Protein AF-A0A2S7Q1L5-F1 (afdb_monomer)

Solvent-accessible surface area (backbone atoms only — not comparable to full-atom values): 18288 Å² total; per-residue (Å²): 56,53,36,63,40,70,67,33,46,44,31,41,50,22,42,52,47,44,40,52,76,52,68,38,53,71,72,42,54,39,26,28,48,81,87,51,60,52,79,68,44,55,51,53,52,48,52,49,37,52,67,21,62,66,91,74,74,93,91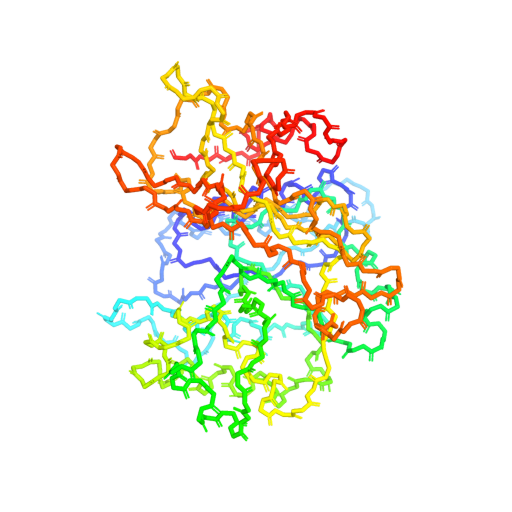,71,60,32,46,39,45,78,43,69,53,77,99,60,75,87,65,98,63,93,72,72,66,52,50,57,48,48,42,66,69,69,44,94,59,54,66,38,75,46,33,35,36,54,40,33,61,55,60,59,64,71,61,59,78,69,32,69,55,30,72,74,46,38,23,35,46,35,65,41,96,50,60,68,58,76,81,43,63,60,33,65,76,55,74,45,78,70,61,88,44,60,34,28,31,57,51,39,37,36,38,25,45,86,83,38,50,71,40,52,51,44,34,39,48,42,45,78,42,32,90,78,44,21,82,72,37,72,42,73,29,21,35,62,48,52,29,27,59,65,69,71,50,71,46,25,24,20,11,24,60,65,26,31,25,10,27,57,40,97,93,38,73,75,35,36,10,26,23,43,35,35,32,34,57,87,42,47,72,34,33,48,31,41,77,34,35,78,75,46,84,76,66,82,61,60,68,40,22,32,32,30,46,58,54,33,66,43,55,90,98,43,23,42,79,56,52,55,87,90,35,54,63,62,44,64,55,53,41,81,46,75,42,70,75,98,45,56,27,31,37,68,43,58,42,90,94,47,64,71,76,43,47,39,78,44,56,39,71,78,39,78,64,49,51,64,45,70,61,50,39,50,75,44,58,52,83,97

Structure (mmCIF, N/CA/C/O backbone):
data_AF-A0A2S7Q1L5-F1
#
_entry.id   AF-A0A2S7Q1L5-F1
#
loop_
_atom_site.group_PDB
_atom_site.id
_atom_site.type_symbol
_atom_site.label_atom_id
_atom_site.label_alt_id
_atom_site.label_comp_id
_atom_site.label_asym_id
_atom_site.label_entity_id
_atom_site.label_seq_id
_atom_site.pdbx_PDB_ins_code
_atom_site.Cartn_x
_atom_site.Cartn_y
_atom_site.Cartn_z
_atom_site.occupancy
_atom_site.B_iso_or_equiv
_atom_site.auth_seq_id
_atom_site.auth_comp_id
_atom_site.auth_asym_id
_atom_site.auth_atom_id
_atom_site.pdbx_PDB_model_num
ATOM 1 N N . MET A 1 1 ? -6.740 -0.254 11.175 1.00 90.31 1 MET A N 1
ATOM 2 C CA . MET A 1 1 ? -5.339 0.219 11.296 1.00 90.31 1 MET A CA 1
ATOM 3 C C . MET A 1 1 ? -4.760 -0.285 12.608 1.00 90.31 1 MET A C 1
ATOM 5 O O . MET A 1 1 ? -5.520 -0.415 13.564 1.00 90.31 1 MET A O 1
ATOM 9 N N . ALA A 1 2 ? -3.453 -0.535 12.678 1.00 84.50 2 ALA A N 1
ATOM 10 C CA . ALA A 1 2 ? -2.749 -0.804 13.933 1.00 84.50 2 ALA A CA 1
ATOM 11 C C . ALA A 1 2 ? -1.822 0.379 14.269 1.00 84.50 2 ALA A C 1
ATOM 13 O O . ALA A 1 2 ? -0.990 0.762 13.450 1.00 84.50 2 ALA A O 1
ATOM 14 N N . ALA A 1 3 ? -1.995 0.992 15.440 1.00 77.69 3 ALA A N 1
ATOM 15 C CA . ALA A 1 3 ? -1.267 2.180 15.876 1.00 77.69 3 ALA A CA 1
ATOM 16 C C . ALA A 1 3 ? -0.656 1.941 17.262 1.00 77.69 3 ALA A C 1
ATOM 18 O O . ALA A 1 3 ? -1.346 2.066 18.271 1.00 77.69 3 ALA A O 1
ATOM 19 N N . GLY A 1 4 ? 0.633 1.589 17.295 1.00 69.19 4 GLY A N 1
ATOM 20 C CA . GLY A 1 4 ? 1.319 1.185 18.528 1.00 69.19 4 GLY A CA 1
ATOM 21 C C . GLY A 1 4 ? 2.175 2.254 19.216 1.00 69.19 4 GLY A C 1
ATOM 22 O O . GLY A 1 4 ? 2.858 1.986 20.199 1.00 69.19 4 GLY A O 1
ATOM 23 N N . ASP A 1 5 ? 2.180 3.484 18.707 1.00 75.31 5 ASP A N 1
ATOM 24 C CA . ASP A 1 5 ? 2.903 4.594 19.326 1.00 75.31 5 ASP A CA 1
ATOM 25 C C . ASP A 1 5 ? 2.234 5.944 19.030 1.00 75.31 5 ASP A C 1
ATOM 27 O O . ASP A 1 5 ? 1.325 6.050 18.200 1.00 75.31 5 ASP A O 1
ATOM 31 N N . HIS A 1 6 ? 2.704 6.994 19.708 1.00 79.25 6 HIS A N 1
ATOM 32 C CA . HIS A 1 6 ? 2.203 8.360 19.551 1.00 79.25 6 HIS A CA 1
ATOM 33 C C . HIS A 1 6 ? 2.215 8.849 18.091 1.00 79.25 6 HIS A C 1
ATOM 35 O O . HIS A 1 6 ? 1.246 9.441 17.612 1.00 79.25 6 HIS A O 1
ATOM 41 N N . ASN A 1 7 ? 3.289 8.567 17.351 1.00 83.31 7 ASN A N 1
ATOM 42 C CA . ASN A 1 7 ? 3.418 8.997 15.962 1.00 83.31 7 ASN A CA 1
ATOM 43 C C . ASN A 1 7 ? 2.438 8.234 15.059 1.00 83.31 7 ASN A C 1
ATOM 45 O O . ASN A 1 7 ? 1.841 8.820 14.158 1.00 83.31 7 ASN A O 1
ATOM 49 N N . ALA A 1 8 ? 2.222 6.943 15.311 1.00 83.69 8 ALA A N 1
ATOM 50 C CA . ALA A 1 8 ? 1.233 6.131 14.612 1.00 83.69 8 ALA A CA 1
ATOM 51 C C . ALA A 1 8 ? -0.191 6.647 14.854 1.00 83.69 8 ALA A C 1
ATOM 53 O O . ALA A 1 8 ? -0.989 6.692 13.920 1.00 83.69 8 ALA A O 1
ATOM 54 N N . VAL A 1 9 ? -0.493 7.116 16.068 1.00 83.56 9 VAL A N 1
ATOM 55 C CA . VAL A 1 9 ? -1.778 7.752 16.400 1.00 83.56 9 VAL A CA 1
ATOM 56 C C . VAL A 1 9 ? -1.971 9.066 15.626 1.00 83.56 9 VAL A C 1
ATOM 58 O O . VAL A 1 9 ? -3.046 9.283 15.060 1.00 83.56 9 VAL A O 1
ATOM 61 N N . ILE A 1 10 ? -0.940 9.917 15.522 1.00 86.81 10 ILE A N 1
ATOM 62 C CA . ILE A 1 10 ? -0.982 11.144 14.697 1.00 86.81 10 ILE A CA 1
ATOM 63 C C . ILE A 1 10 ? -1.259 10.804 13.228 1.00 86.81 10 ILE A C 1
ATOM 65 O O . ILE A 1 10 ? -2.120 11.414 12.583 1.00 86.81 10 ILE A O 1
ATOM 69 N N . ARG A 1 11 ? -0.562 9.801 12.690 1.00 91.12 11 ARG A N 1
ATOM 70 C CA . ARG A 1 11 ? -0.756 9.383 11.303 1.00 91.12 11 ARG A CA 1
ATOM 71 C C . ARG A 1 11 ? -2.154 8.796 11.073 1.00 91.12 11 ARG A C 1
ATOM 73 O O . ARG A 1 11 ? -2.823 9.208 10.131 1.00 91.12 11 ARG A O 1
ATOM 80 N N . ALA A 1 12 ? -2.659 7.963 11.987 1.00 90.56 12 ALA A N 1
ATOM 81 C CA . ALA A 1 12 ? -4.025 7.434 11.930 1.00 90.56 12 ALA A CA 1
ATOM 82 C C . ALA A 1 12 ? -5.090 8.548 11.949 1.00 90.56 12 ALA A C 1
ATOM 84 O O . ALA A 1 12 ? -6.055 8.496 11.184 1.00 90.56 12 ALA A O 1
ATOM 85 N N . LYS A 1 13 ? -4.897 9.594 12.768 1.00 89.31 13 LYS A N 1
ATOM 86 C CA . LYS A 1 13 ? -5.751 10.797 12.768 1.00 89.31 13 LYS A CA 1
ATOM 87 C C . LYS A 1 13 ? -5.743 11.500 11.413 1.00 89.31 13 LYS A C 1
ATOM 89 O O . LYS A 1 13 ? -6.801 11.881 10.912 1.00 89.31 13 LYS A O 1
ATOM 94 N N . THR A 1 14 ? -4.562 11.647 10.820 1.00 93.00 14 THR A N 1
ATOM 95 C CA . THR A 1 14 ? -4.392 12.248 9.492 1.00 93.00 14 THR A CA 1
ATOM 96 C C . THR A 1 14 ? -5.177 11.448 8.443 1.00 93.00 14 THR A C 1
ATOM 98 O O . THR A 1 14 ? -5.976 12.029 7.709 1.00 93.00 14 THR A O 1
ATOM 101 N N . SER A 1 15 ? -5.060 10.114 8.439 1.00 94.00 15 SER A N 1
ATOM 102 C CA . SER A 1 15 ? -5.817 9.223 7.542 1.00 94.00 15 SER A CA 1
ATOM 103 C C . SER A 1 15 ? -7.336 9.321 7.736 1.00 94.00 15 SER A C 1
ATOM 105 O O . SER A 1 15 ? -8.086 9.383 6.762 1.00 94.00 15 SER A O 1
ATOM 107 N N . ILE A 1 16 ? -7.810 9.409 8.983 1.00 92.50 16 ILE A N 1
ATOM 108 C CA . ILE A 1 16 ? -9.232 9.620 9.305 1.00 92.50 16 ILE A CA 1
ATOM 109 C C . ILE A 1 16 ? -9.749 10.950 8.745 1.00 92.50 16 ILE A C 1
ATOM 111 O O . ILE A 1 16 ? -10.850 11.008 8.199 1.00 92.50 16 ILE A O 1
ATOM 115 N N . ASN A 1 17 ? -8.969 12.025 8.852 1.00 92.75 17 ASN A N 1
ATOM 116 C CA . ASN A 1 17 ? -9.358 13.324 8.305 1.00 92.75 17 ASN A CA 1
ATOM 117 C C . ASN A 1 17 ? -9.387 13.322 6.770 1.00 92.75 17 ASN A C 1
ATOM 119 O O . ASN A 1 17 ? -10.288 13.929 6.188 1.00 92.75 17 ASN A O 1
ATOM 123 N N . PHE A 1 18 ? -8.483 12.583 6.116 1.00 95.25 18 PHE A N 1
ATOM 124 C CA . PHE A 1 18 ? -8.576 12.330 4.677 1.00 95.25 18 PHE A CA 1
ATOM 125 C C . PHE A 1 18 ? -9.899 11.656 4.313 1.00 95.25 18 PHE A C 1
ATOM 127 O O . PHE A 1 18 ? -10.651 12.218 3.518 1.00 95.25 18 PHE A O 1
ATOM 134 N N . LEU A 1 19 ? -10.233 10.527 4.949 1.00 94.12 19 LEU A N 1
ATOM 135 C CA . LEU A 1 19 ? -11.494 9.805 4.726 1.00 94.12 19 LEU A CA 1
ATOM 136 C C . LEU A 1 19 ? -12.724 10.711 4.874 1.00 94.12 19 LEU A C 1
ATOM 138 O O . LEU A 1 19 ? -13.588 10.735 3.996 1.00 94.12 19 LEU A O 1
ATOM 142 N N . LYS A 1 20 ? -12.767 11.526 5.933 1.00 91.38 20 LYS A N 1
ATOM 143 C CA . LYS A 1 20 ? -13.832 12.518 6.135 1.00 91.38 20 LYS A CA 1
ATOM 144 C C . LYS A 1 20 ? -13.893 13.556 5.023 1.00 91.38 20 LYS A C 1
ATOM 146 O O . LYS A 1 20 ? -14.982 13.910 4.588 1.00 91.38 20 LYS A O 1
ATOM 151 N N . SER A 1 21 ? -12.744 14.034 4.543 1.00 93.44 21 SER A N 1
ATOM 152 C CA . SER A 1 21 ? -12.685 15.003 3.439 1.00 93.44 21 SER A CA 1
ATOM 153 C C . SER A 1 21 ? -13.245 14.450 2.124 1.00 93.44 21 SER A C 1
ATOM 155 O O . SER A 1 21 ? -13.625 15.224 1.248 1.00 93.44 21 SER A O 1
ATOM 157 N N . TYR A 1 22 ? -13.319 13.121 2.002 1.00 94.25 22 TYR A N 1
ATOM 158 C CA . TYR A 1 22 ? -13.936 12.412 0.884 1.00 94.25 22 TYR A CA 1
ATOM 159 C C . TYR A 1 22 ? -15.389 11.998 1.154 1.00 94.25 22 TYR A C 1
ATOM 161 O O . TYR A 1 22 ? -15.985 11.334 0.315 1.00 94.25 22 TYR A O 1
ATOM 169 N N . ASN A 1 23 ? -15.971 12.398 2.292 1.00 92.38 23 ASN A N 1
ATOM 170 C CA . ASN A 1 23 ? -17.295 11.972 2.759 1.00 92.38 23 ASN A CA 1
ATOM 171 C C . ASN A 1 23 ? -17.442 10.445 2.901 1.00 92.38 23 ASN A C 1
ATOM 173 O O . ASN A 1 23 ? -18.549 9.919 2.788 1.00 92.38 23 ASN A O 1
ATOM 177 N N . CYS A 1 24 ? -16.338 9.735 3.161 1.00 93.38 24 CYS A N 1
ATOM 178 C CA . CYS A 1 24 ? -16.378 8.302 3.423 1.00 93.38 24 CYS A CA 1
ATOM 179 C C . CYS A 1 24 ? -17.173 8.026 4.708 1.00 93.38 24 CYS A C 1
ATOM 181 O O . CYS A 1 24 ? -17.012 8.718 5.717 1.00 93.38 24 CYS A O 1
ATOM 183 N N . THR A 1 25 ? -18.019 6.997 4.668 1.00 92.44 25 THR A N 1
ATOM 184 C CA . THR A 1 25 ? -18.864 6.579 5.801 1.00 92.44 25 THR A CA 1
ATOM 185 C C . THR A 1 25 ? -18.476 5.218 6.374 1.00 92.44 25 THR A C 1
ATOM 187 O O . THR A 1 25 ? -19.064 4.789 7.368 1.00 92.44 25 THR A O 1
ATOM 190 N N . LEU A 1 26 ? -17.477 4.544 5.789 1.00 94.31 26 LEU A N 1
ATOM 191 C CA . LEU A 1 26 ? -17.031 3.233 6.253 1.00 94.31 26 LEU A CA 1
ATOM 192 C C . LEU A 1 26 ? -16.531 3.303 7.701 1.00 94.31 26 LEU A C 1
ATOM 194 O O . LEU A 1 26 ? -15.751 4.196 8.032 1.00 94.31 26 LEU A O 1
ATOM 198 N N . PRO A 1 27 ? -16.930 2.365 8.573 1.00 94.81 27 PRO A N 1
ATOM 199 C CA . PRO A 1 27 ? -16.472 2.358 9.952 1.00 94.81 27 PRO A CA 1
ATOM 200 C C . PRO A 1 27 ? -14.970 2.046 10.030 1.00 94.81 27 PRO A C 1
ATOM 202 O O . PRO A 1 27 ? -14.438 1.239 9.271 1.00 94.81 27 PRO A O 1
ATOM 205 N N . VAL A 1 28 ? -14.284 2.667 10.988 1.00 94.25 28 VAL A N 1
ATOM 206 C CA . VAL A 1 28 ? -12.839 2.529 11.191 1.00 94.25 28 VAL A CA 1
ATOM 207 C C . VAL A 1 28 ? -12.566 1.935 12.565 1.00 94.25 28 VAL A C 1
ATOM 209 O O . VAL A 1 28 ? -13.054 2.437 13.577 1.00 94.25 28 VAL A O 1
ATOM 212 N N . GLU A 1 29 ? -11.727 0.901 12.608 1.00 94.00 29 GLU A N 1
ATOM 213 C CA . GLU A 1 29 ? -11.173 0.357 13.848 1.00 94.00 29 GLU A CA 1
ATOM 214 C C . GLU A 1 29 ? -9.659 0.601 13.930 1.00 94.00 29 GLU A C 1
ATOM 216 O O . GLU A 1 29 ? -8.907 0.334 12.981 1.00 94.00 29 GLU A O 1
ATOM 221 N N . ILE A 1 30 ? -9.217 1.130 15.074 1.00 91.12 30 ILE A N 1
ATOM 222 C CA . ILE A 1 30 ? -7.808 1.355 15.408 1.00 91.12 30 ILE A CA 1
ATOM 223 C C . ILE A 1 30 ? -7.428 0.416 16.546 1.00 91.12 30 ILE A C 1
ATOM 225 O O . ILE A 1 30 ? -8.018 0.483 17.621 1.00 91.12 30 ILE A O 1
ATOM 229 N N . PHE A 1 31 ? -6.430 -0.425 16.307 1.00 90.19 31 PHE A N 1
ATOM 230 C CA . PHE A 1 31 ? -5.901 -1.381 17.273 1.00 90.19 31 PHE A CA 1
ATOM 231 C C . PHE A 1 31 ? -4.583 -0.896 17.878 1.00 90.19 31 PHE A C 1
ATOM 233 O O . PHE A 1 31 ? -3.767 -0.317 17.164 1.00 90.19 31 PHE A O 1
ATOM 240 N N . HIS A 1 32 ? -4.364 -1.157 19.166 1.00 85.25 32 HIS A N 1
ATOM 241 C CA . HIS A 1 32 ? -3.117 -0.853 19.880 1.00 85.25 32 HIS A CA 1
ATOM 242 C C . HIS A 1 32 ? -2.836 -1.899 20.977 1.00 85.25 32 HIS A C 1
ATOM 244 O O . HIS A 1 32 ? -3.764 -2.595 21.406 1.00 85.25 32 HIS A O 1
ATOM 250 N N . PHE A 1 33 ? -1.598 -2.005 21.477 1.00 80.50 33 PHE A N 1
ATOM 251 C CA . PHE A 1 33 ? -1.325 -2.832 22.661 1.00 80.50 33 PHE A CA 1
ATOM 252 C C . PHE A 1 33 ? -1.721 -2.118 23.961 1.00 80.50 33 PHE A C 1
ATOM 254 O O . PHE A 1 33 ? -1.739 -0.887 24.060 1.00 80.50 33 PHE A O 1
ATOM 261 N N . SER A 1 34 ? -2.013 -2.898 25.002 1.00 74.31 34 SER A N 1
ATOM 262 C CA . SER A 1 34 ? -2.400 -2.391 26.326 1.00 74.31 34 SER A CA 1
ATOM 263 C C . SER A 1 34 ? -1.305 -1.552 27.004 1.00 74.31 34 SER A C 1
ATOM 265 O O . SER A 1 34 ? -1.614 -0.624 27.754 1.00 74.31 34 SER A O 1
ATOM 267 N N . SER A 1 35 ? -0.036 -1.858 26.721 1.00 68.31 35 SER A N 1
ATOM 268 C CA . SER A 1 35 ? 1.150 -1.253 27.337 1.00 68.31 35 SER A CA 1
ATOM 269 C C . SER A 1 35 ? 1.683 -0.011 26.616 1.00 68.31 35 SER A C 1
ATOM 271 O O . SER A 1 35 ? 2.541 0.681 27.159 1.00 68.31 35 SER A O 1
ATOM 273 N N . GLU A 1 36 ? 1.196 0.293 25.413 1.00 62.41 36 GLU A N 1
ATOM 274 C CA . GLU A 1 36 ? 1.854 1.246 24.507 1.00 62.41 36 GLU A CA 1
ATOM 275 C C . GLU A 1 36 ? 1.514 2.714 24.727 1.00 62.41 36 GLU A C 1
ATOM 277 O O . GLU A 1 36 ? 2.209 3.584 24.209 1.00 62.41 36 GLU A O 1
ATOM 282 N N . LEU A 1 37 ? 0.456 3.011 25.480 1.00 63.44 37 LEU A N 1
ATOM 283 C CA . LEU A 1 37 ? -0.129 4.345 25.464 1.00 63.44 37 LEU A CA 1
ATOM 284 C C . LEU A 1 37 ? 0.020 5.049 26.809 1.00 63.44 37 LEU A C 1
ATOM 286 O O . LEU A 1 37 ? -0.564 4.660 27.828 1.00 63.44 37 LEU A O 1
ATOM 290 N N . SER A 1 38 ? 0.794 6.133 26.776 1.00 62.50 38 SER A N 1
ATOM 291 C CA . SER A 1 38 ? 0.939 7.085 27.872 1.00 62.50 38 SER A CA 1
ATOM 292 C C . SER A 1 38 ? -0.393 7.790 28.181 1.00 62.50 38 SER A C 1
ATOM 294 O O . SER A 1 38 ? -1.381 7.681 27.449 1.00 62.50 38 SER A O 1
ATOM 296 N N . GLY A 1 39 ? -0.450 8.553 29.278 1.00 61.44 39 GLY A N 1
ATOM 297 C CA . GLY A 1 39 ? -1.651 9.324 29.632 1.00 61.44 39 GLY A CA 1
ATOM 298 C C . GLY A 1 39 ? -2.096 10.304 28.536 1.00 61.44 39 GLY A C 1
ATOM 299 O O . GLY A 1 39 ? -3.295 10.468 28.317 1.00 61.44 39 GLY A O 1
ATOM 300 N N . THR A 1 40 ? -1.147 10.901 27.807 1.00 61.97 40 THR A N 1
ATOM 301 C CA . THR A 1 40 ? -1.420 11.791 26.668 1.00 61.97 40 THR A CA 1
ATOM 302 C C . THR A 1 40 ? -1.999 11.035 25.479 1.00 61.97 40 THR A C 1
ATOM 304 O O . THR A 1 40 ? -2.942 11.514 24.856 1.00 61.97 40 THR A O 1
ATOM 307 N N . ASP A 1 41 ? -1.524 9.820 25.210 1.00 67.06 41 ASP A N 1
ATOM 308 C CA . ASP A 1 41 ? -2.020 9.018 24.089 1.00 67.06 41 ASP A CA 1
ATOM 309 C C . ASP A 1 41 ? -3.465 8.563 24.305 1.00 67.06 41 ASP A C 1
ATOM 311 O O . ASP A 1 41 ? -4.269 8.564 23.377 1.00 67.06 41 ASP A O 1
ATOM 315 N N . LYS A 1 42 ? -3.844 8.266 25.555 1.00 65.88 42 LYS A N 1
ATOM 316 C CA . LYS A 1 42 ? -5.236 7.951 25.914 1.00 65.88 42 LYS A CA 1
ATOM 317 C C . LYS A 1 42 ? -6.189 9.120 25.650 1.00 65.88 42 LYS A C 1
ATOM 319 O O . LYS A 1 42 ? -7.330 8.887 25.255 1.00 65.88 42 LYS A O 1
ATOM 324 N N . ALA A 1 43 ? -5.737 10.363 25.837 1.00 67.81 43 ALA A N 1
ATOM 325 C CA . ALA A 1 43 ? -6.517 11.546 25.472 1.00 67.81 43 ALA A CA 1
ATOM 326 C C . ALA A 1 43 ? -6.656 11.669 23.945 1.00 67.81 43 ALA A C 1
ATOM 328 O O . ALA A 1 43 ? -7.767 11.842 23.455 1.00 67.81 43 ALA A O 1
ATOM 329 N N . PHE A 1 44 ? -5.573 11.453 23.188 1.00 68.81 44 PHE A N 1
ATOM 330 C CA . PHE A 1 44 ? -5.621 11.436 21.720 1.00 68.81 44 PHE A CA 1
ATOM 331 C C . PHE A 1 44 ? -6.548 10.352 21.159 1.00 68.81 44 PHE A C 1
ATOM 333 O O . PHE A 1 44 ? -7.295 10.607 20.216 1.00 68.81 44 PHE A O 1
ATOM 340 N N . LEU A 1 45 ? -6.543 9.149 21.737 1.00 67.50 45 LEU A N 1
ATOM 341 C CA . LEU A 1 45 ? -7.474 8.087 21.353 1.00 67.50 45 LEU A CA 1
ATOM 342 C C . LEU A 1 45 ? -8.931 8.451 21.651 1.00 67.50 45 LEU A C 1
ATOM 344 O O . LEU A 1 45 ? -9.828 8.121 20.873 1.00 67.50 45 LEU A O 1
ATOM 348 N N . LYS A 1 46 ? -9.177 9.141 22.768 1.00 69.69 46 LYS A N 1
ATOM 349 C CA . LYS A 1 46 ? -10.507 9.650 23.095 1.00 69.69 46 LYS A CA 1
ATOM 350 C C . LYS A 1 46 ? -10.947 10.693 22.066 1.00 69.69 46 LYS A C 1
ATOM 352 O O . LYS A 1 46 ? -12.053 10.581 21.542 1.00 69.69 46 LYS A O 1
ATOM 357 N N . ASP A 1 47 ? -10.071 11.618 21.689 1.00 70.62 47 ASP A N 1
ATOM 358 C CA . ASP A 1 47 ? -10.339 12.594 20.626 1.00 70.62 47 ASP A CA 1
ATOM 359 C C . ASP A 1 47 ? -10.602 11.907 19.275 1.00 70.62 47 ASP A C 1
ATOM 361 O O . ASP A 1 47 ? -11.482 12.323 18.527 1.00 70.62 47 ASP A O 1
ATOM 365 N N . LEU A 1 48 ? -9.893 10.814 18.966 1.00 69.62 48 LEU A N 1
ATOM 366 C CA . LEU A 1 48 ? -10.139 9.986 17.778 1.00 69.62 48 LEU A CA 1
ATOM 367 C C . LEU A 1 48 ? -11.525 9.342 17.776 1.00 69.62 48 LEU A C 1
ATOM 369 O O . LEU A 1 48 ? -12.171 9.312 16.731 1.00 69.62 48 LEU A O 1
ATOM 373 N N . SER A 1 49 ? -12.001 8.860 18.924 1.00 64.56 49 SER A N 1
ATOM 374 C CA . SER A 1 49 ? -13.372 8.351 19.031 1.00 64.56 49 SER A CA 1
ATOM 375 C C . SER A 1 49 ? -14.409 9.468 18.852 1.00 64.56 49 SER A C 1
ATOM 377 O O . SER A 1 49 ? -15.373 9.296 18.113 1.00 64.56 49 SER A O 1
ATOM 379 N N . GLN A 1 50 ? -14.147 10.659 19.405 1.00 67.31 50 GLN A N 1
ATOM 380 C CA . GLN A 1 50 ? -15.026 11.831 19.285 1.00 67.31 50 GLN A CA 1
ATOM 381 C C . GLN A 1 50 ? -15.021 12.452 17.885 1.00 67.31 50 GLN A C 1
ATOM 383 O O . GLN A 1 50 ? -15.994 13.082 17.479 1.00 67.31 50 GLN A O 1
ATOM 388 N N . LEU A 1 51 ? -13.957 12.240 17.106 1.00 64.44 51 LEU A N 1
ATOM 389 C CA . LEU A 1 51 ? -13.922 12.604 15.695 1.00 64.44 51 LEU A CA 1
ATOM 390 C C . LEU A 1 51 ? -15.039 11.886 14.905 1.00 64.44 51 LEU A C 1
ATOM 392 O O . LEU A 1 51 ? -15.452 12.422 13.881 1.00 64.44 51 LEU A O 1
ATOM 396 N N . GLY A 1 52 ? -15.544 10.728 15.338 1.00 55.00 52 GLY A N 1
ATOM 397 C CA . GLY A 1 52 ? -16.667 10.053 14.674 1.00 55.00 52 GLY A CA 1
ATOM 398 C C . GLY A 1 52 ? -18.055 10.627 14.993 1.00 55.00 52 GLY A C 1
ATOM 399 O O . GLY A 1 52 ? -18.972 10.478 14.188 1.00 55.00 52 GLY A O 1
ATOM 400 N N . ASP A 1 53 ? -18.192 11.337 16.116 1.00 53.47 53 ASP A N 1
ATOM 401 C CA . ASP A 1 53 ? -19.477 11.724 16.718 1.00 53.47 53 ASP A CA 1
ATOM 402 C C . ASP A 1 53 ? -19.843 13.197 16.465 1.00 53.47 53 ASP A C 1
ATOM 404 O O . ASP A 1 53 ? -20.402 13.869 17.329 1.00 53.47 53 AS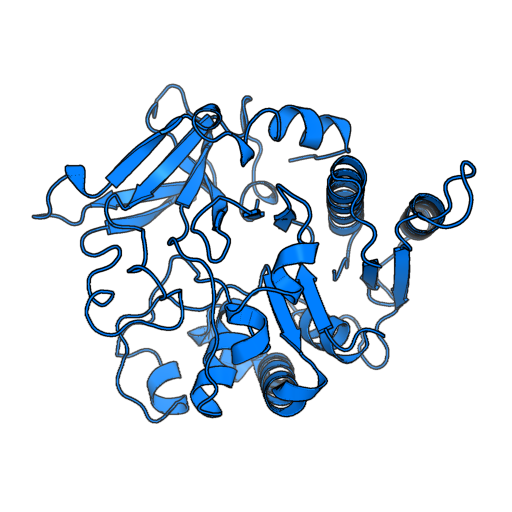P A O 1
ATOM 408 N N . GLY A 1 54 ? -19.504 13.737 15.289 1.00 49.06 54 GLY A N 1
ATOM 409 C CA . GLY A 1 54 ? -19.813 15.128 14.951 1.00 49.06 54 GLY A CA 1
ATOM 410 C C . GLY A 1 54 ? -21.302 15.453 15.134 1.00 49.06 54 GLY A C 1
ATOM 411 O O . GLY A 1 54 ? -22.143 14.962 14.382 1.00 49.06 54 GLY A O 1
ATOM 412 N N . GLU A 1 55 ? -21.615 16.301 16.119 1.00 42.22 55 GLU A N 1
ATOM 413 C CA . GLU A 1 55 ? -22.933 16.902 16.324 1.00 42.22 55 GLU A CA 1
ATOM 414 C C . GLU A 1 55 ? -23.301 17.758 15.103 1.00 42.22 55 GLU A C 1
ATOM 416 O O . GLU A 1 55 ? -22.844 18.890 14.945 1.00 42.22 55 GLU A O 1
ATOM 421 N N . GLY A 1 56 ? -24.118 17.207 14.207 1.00 39.53 56 GLY A N 1
ATOM 422 C CA . GLY A 1 56 ? -24.633 17.938 13.054 1.00 39.53 56 GLY A CA 1
ATOM 423 C C . GLY A 1 56 ? -25.096 17.019 11.932 1.00 39.53 56 GLY A C 1
ATOM 424 O O . GLY A 1 56 ? -24.294 16.603 11.107 1.00 39.53 56 GLY A O 1
ATOM 425 N N . ALA A 1 57 ? -26.411 16.805 11.876 1.00 36.12 57 ALA A N 1
ATOM 426 C CA . ALA A 1 57 ? -27.168 15.980 10.932 1.00 36.12 57 ALA A CA 1
ATOM 427 C C . ALA A 1 57 ? -27.226 14.475 11.259 1.00 36.12 57 ALA A C 1
ATOM 429 O O . ALA A 1 57 ? -26.251 13.733 11.218 1.00 36.12 57 ALA A O 1
ATOM 430 N N . GLU A 1 58 ? -28.447 14.047 11.562 1.00 41.53 58 GLU A N 1
ATOM 431 C CA . GLU A 1 58 ? -28.916 12.677 11.734 1.00 41.53 58 GLU A CA 1
ATOM 432 C C . GLU A 1 58 ? -28.193 11.657 10.819 1.00 41.53 58 GLU A C 1
ATOM 434 O O . GLU A 1 58 ? -28.391 11.617 9.605 1.00 41.53 58 GLU A O 1
ATOM 439 N N . GLY A 1 59 ? -27.371 10.789 11.421 1.00 46.12 59 GLY A N 1
ATOM 440 C CA . GLY A 1 59 ? -27.156 9.419 10.938 1.00 46.12 59 GLY A CA 1
ATOM 441 C C . GLY A 1 59 ? -26.162 9.153 9.797 1.00 46.12 59 GLY A C 1
ATOM 442 O O . GLY A 1 59 ? -26.274 8.092 9.187 1.00 46.12 59 GLY A O 1
ATOM 443 N N . LYS A 1 60 ? -25.191 10.028 9.490 1.00 55.47 60 LYS A N 1
ATOM 444 C CA . LYS A 1 60 ? -24.190 9.778 8.414 1.00 55.47 60 LYS A CA 1
ATOM 445 C C . LYS A 1 60 ? -22.723 10.050 8.795 1.00 55.47 60 LYS A C 1
ATOM 447 O O . LYS A 1 60 ? -21.921 10.424 7.945 1.00 55.47 60 LYS A O 1
ATOM 452 N N . GLY A 1 61 ? -22.363 9.890 10.067 1.00 67.75 61 GLY A N 1
ATOM 453 C CA . GLY A 1 61 ? -20.979 10.037 10.534 1.00 67.75 61 GLY A CA 1
ATOM 454 C C . GLY A 1 61 ? -20.155 8.754 10.375 1.00 67.75 61 GLY A C 1
ATOM 455 O O . GLY A 1 61 ? -20.658 7.654 10.598 1.00 67.75 61 GLY A O 1
ATOM 456 N N . MET A 1 62 ? -18.875 8.891 10.021 1.00 86.50 62 MET A N 1
ATOM 457 C CA . MET A 1 62 ? -17.911 7.787 10.049 1.00 86.50 62 MET A CA 1
ATOM 458 C C . MET A 1 62 ? -17.648 7.356 11.498 1.00 86.50 62 MET A C 1
ATOM 460 O O . MET A 1 62 ? -17.053 8.107 12.269 1.00 86.50 62 MET A O 1
ATOM 464 N N . LYS A 1 63 ? -18.036 6.133 11.869 1.00 89.62 63 LYS A N 1
ATOM 465 C CA . LYS A 1 63 ? -17.785 5.598 13.214 1.00 89.62 63 LYS A CA 1
ATOM 466 C C . LYS A 1 63 ? -16.315 5.207 13.379 1.00 89.62 63 LYS A C 1
ATOM 468 O O . LYS A 1 63 ? -15.844 4.314 12.680 1.00 89.62 63 LYS A O 1
ATOM 473 N N . VAL A 1 64 ? -15.621 5.800 14.350 1.00 89.44 64 VAL A N 1
ATOM 474 C CA . VAL A 1 64 ? -14.239 5.440 14.712 1.00 89.44 64 VAL A CA 1
ATOM 475 C C . VAL A 1 64 ? -14.238 4.731 16.064 1.00 89.44 64 VAL A C 1
ATOM 477 O O . VAL A 1 64 ? -14.688 5.281 17.063 1.00 89.44 64 VAL A O 1
ATOM 480 N N . THR A 1 65 ? -13.745 3.495 16.109 1.00 89.62 65 THR A N 1
ATOM 481 C CA . THR A 1 65 ? -13.646 2.692 17.337 1.00 89.62 65 THR A CA 1
ATOM 482 C C . THR A 1 65 ? -12.189 2.356 17.623 1.00 89.62 65 THR A C 1
ATOM 484 O O . THR A 1 65 ? -11.468 1.879 16.750 1.00 89.62 65 THR A O 1
ATOM 487 N N . VAL A 1 66 ? -11.753 2.580 18.858 1.00 87.75 66 VAL A N 1
ATOM 488 C CA . VAL A 1 66 ? -10.415 2.196 19.314 1.00 87.75 66 VAL A CA 1
ATOM 489 C C . VAL A 1 66 ? -10.514 0.902 20.114 1.00 87.75 66 VAL A C 1
ATOM 491 O O . VAL A 1 66 ? -11.408 0.760 20.950 1.00 87.75 66 VAL A O 1
ATOM 494 N N . ARG A 1 67 ? -9.622 -0.051 19.843 1.00 88.06 67 ARG A N 1
ATOM 495 C CA . ARG A 1 67 ? -9.600 -1.384 20.446 1.00 88.06 67 ARG A CA 1
ATOM 496 C C . ARG A 1 67 ? -8.207 -1.725 20.956 1.00 88.06 67 ARG A C 1
ATOM 498 O O . ARG A 1 67 ? -7.204 -1.432 20.311 1.00 88.06 67 ARG A O 1
ATOM 505 N N . VAL A 1 68 ? -8.170 -2.392 22.101 1.00 86.56 68 VAL A N 1
ATOM 506 C CA . VAL A 1 68 ? -6.959 -3.033 22.611 1.00 86.56 68 VAL A CA 1
ATOM 507 C C . VAL A 1 68 ? -6.871 -4.414 21.972 1.00 86.56 68 VAL A C 1
ATOM 509 O O . VAL A 1 68 ? -7.877 -5.119 21.925 1.00 86.56 68 VAL A O 1
ATOM 512 N N . VAL A 1 69 ? -5.696 -4.792 21.477 1.00 85.62 69 VAL A N 1
ATOM 513 C CA . VAL A 1 69 ? -5.450 -6.167 21.026 1.00 85.62 69 VAL A CA 1
ATOM 514 C C . VAL A 1 69 ? -5.419 -7.095 22.240 1.00 85.62 69 VAL A C 1
ATOM 516 O O . VAL A 1 69 ? -4.696 -6.841 23.203 1.00 85.62 69 VAL A O 1
ATOM 519 N N . GLU A 1 70 ? -6.200 -8.170 22.196 1.00 83.88 70 GLU A N 1
ATOM 520 C CA . GLU A 1 70 ? -6.265 -9.175 23.259 1.00 83.88 70 GLU A CA 1
ATOM 521 C C . GLU A 1 70 ? -5.285 -10.327 23.004 1.00 83.88 70 GLU A C 1
ATOM 523 O O . GLU A 1 70 ? -5.002 -10.678 21.858 1.00 83.88 70 GLU A O 1
ATOM 528 N N . GLY A 1 71 ? -4.777 -10.940 24.078 1.00 76.19 71 GLY A N 1
ATOM 529 C CA . GLY A 1 71 ? -3.957 -12.158 24.003 1.00 76.19 71 GLY A CA 1
ATOM 530 C C . GLY A 1 71 ? -2.523 -11.968 23.497 1.00 76.19 71 GLY A C 1
ATOM 531 O O . GLY A 1 71 ? -1.798 -12.952 23.383 1.00 76.19 71 GLY A O 1
ATOM 532 N N . LEU A 1 72 ? -2.101 -10.731 23.225 1.00 71.81 72 LEU A N 1
ATOM 533 C CA . LEU A 1 72 ? -0.734 -10.393 22.841 1.00 71.81 72 LEU A CA 1
ATOM 534 C C . LEU A 1 72 ? -0.182 -9.297 23.750 1.00 71.81 72 LEU A C 1
ATOM 536 O O . LEU A 1 72 ? -0.847 -8.296 24.019 1.00 71.81 72 LEU A O 1
ATOM 540 N N . GLU A 1 73 ? 1.059 -9.480 24.185 1.00 65.12 73 GLU A N 1
ATOM 541 C CA . GLU A 1 73 ? 1.832 -8.458 24.880 1.00 65.12 73 GLU A CA 1
ATOM 542 C C . GLU A 1 73 ? 2.952 -7.962 23.970 1.00 65.12 73 GLU A C 1
ATOM 544 O O . GLU A 1 73 ? 3.486 -8.713 23.151 1.00 65.12 73 GLU A O 1
ATOM 549 N N . LYS A 1 74 ? 3.314 -6.688 24.126 1.00 63.84 74 LYS A N 1
ATOM 550 C CA . LYS A 1 74 ? 4.460 -6.109 23.430 1.00 63.84 74 LYS A CA 1
ATOM 551 C C . LYS A 1 74 ? 5.727 -6.850 23.863 1.00 63.84 74 LYS A C 1
ATOM 553 O O . LYS A 1 74 ? 6.068 -6.845 25.047 1.00 63.84 74 LYS A O 1
ATOM 558 N N . GLY A 1 75 ? 6.406 -7.500 22.922 1.00 60.22 75 GLY A N 1
ATOM 559 C CA . GLY A 1 75 ? 7.631 -8.241 23.213 1.00 60.22 75 GLY A CA 1
ATOM 560 C C . GLY A 1 75 ? 8.803 -7.309 23.543 1.00 60.22 75 GLY A C 1
ATOM 561 O O . GLY A 1 75 ? 8.804 -6.131 23.196 1.00 60.22 75 GLY A O 1
ATOM 562 N N . HIS A 1 76 ? 9.858 -7.840 24.168 1.00 51.34 76 HIS A N 1
ATOM 563 C CA . HIS A 1 76 ? 11.133 -7.121 24.349 1.00 51.34 76 HIS A CA 1
ATOM 564 C C . HIS A 1 76 ? 12.018 -7.110 23.077 1.00 51.34 76 HIS A C 1
ATOM 566 O O . HIS A 1 76 ? 13.155 -6.642 23.124 1.00 51.34 76 HIS A O 1
ATOM 572 N N . GLY A 1 77 ? 11.519 -7.649 21.957 1.00 53.19 77 GLY A N 1
ATOM 573 C CA . GLY A 1 77 ? 12.226 -7.781 20.680 1.00 53.19 77 GLY A CA 1
ATOM 574 C C . GLY A 1 77 ? 11.969 -6.634 19.697 1.00 53.19 77 GLY A C 1
ATOM 575 O O . GLY A 1 77 ? 11.055 -5.827 19.857 1.00 53.19 77 GLY A O 1
ATOM 576 N N . TRP A 1 78 ? 12.804 -6.548 18.660 1.00 41.09 78 TRP A N 1
ATOM 577 C CA . TRP A 1 78 ? 12.686 -5.535 17.612 1.00 41.09 78 TRP A CA 1
ATOM 578 C C . TRP A 1 78 ? 11.556 -5.918 16.639 1.00 41.09 78 TRP A C 1
ATOM 580 O O . TRP A 1 78 ? 11.724 -6.838 15.844 1.00 41.09 78 TRP A O 1
ATOM 590 N N . LYS A 1 79 ? 10.463 -5.138 16.686 1.00 53.53 79 LYS A N 1
ATOM 591 C CA . LYS A 1 79 ? 9.256 -5.124 15.828 1.00 53.53 79 LYS A CA 1
ATOM 592 C C . LYS A 1 79 ? 8.110 -6.047 16.273 1.00 53.53 79 LYS A C 1
ATOM 594 O O . LYS A 1 79 ? 8.158 -7.264 16.137 1.00 53.53 79 LYS A O 1
ATOM 599 N N . ASP A 1 80 ? 7.013 -5.418 16.695 1.00 62.03 80 ASP A N 1
ATOM 600 C CA . ASP A 1 80 ? 5.744 -6.061 17.050 1.00 62.03 80 ASP A CA 1
ATOM 601 C C . ASP A 1 80 ? 4.926 -6.471 15.812 1.00 62.03 80 ASP A C 1
ATOM 603 O O . ASP A 1 80 ? 3.769 -6.081 15.636 1.00 62.03 80 ASP A O 1
ATOM 607 N N . PHE A 1 81 ? 5.522 -7.264 14.920 1.00 59.41 81 PHE A N 1
ATOM 608 C CA . PHE A 1 81 ? 4.889 -7.686 13.665 1.00 59.41 81 PHE A CA 1
ATOM 609 C C . PHE A 1 81 ? 3.530 -8.383 13.851 1.00 59.41 81 PHE A C 1
ATOM 611 O O . PHE A 1 81 ? 2.698 -8.411 12.945 1.00 59.41 81 PHE A O 1
ATOM 618 N N . HIS A 1 82 ? 3.291 -8.936 15.038 1.00 68.12 82 HIS A N 1
ATOM 619 C CA . HIS A 1 82 ? 2.069 -9.652 15.385 1.00 68.12 82 HIS A CA 1
ATOM 620 C C . HIS A 1 82 ? 0.824 -8.754 15.417 1.00 68.12 82 HIS A C 1
ATOM 622 O O . HIS A 1 82 ? -0.282 -9.251 15.201 1.00 68.12 82 HIS A O 1
ATOM 628 N N . ILE A 1 83 ? 0.969 -7.439 15.647 1.00 78.88 83 ILE A N 1
ATOM 629 C CA . ILE A 1 83 ? -0.195 -6.561 15.838 1.00 78.88 83 ILE A CA 1
ATOM 630 C C . ILE A 1 83 ? -1.063 -6.456 14.579 1.00 78.88 83 ILE A C 1
ATOM 632 O O . ILE A 1 83 ? -2.283 -6.370 14.681 1.00 78.88 83 ILE A O 1
ATOM 636 N N . LYS A 1 84 ? -0.452 -6.512 13.388 1.00 87.44 84 LYS A N 1
ATOM 637 C CA . LYS A 1 84 ? -1.152 -6.426 12.099 1.00 87.44 84 LYS A CA 1
ATOM 638 C C . LYS A 1 84 ? -2.089 -7.612 11.901 1.00 87.44 84 LYS A C 1
ATOM 640 O O . LYS A 1 84 ? -3.289 -7.423 11.711 1.00 87.44 84 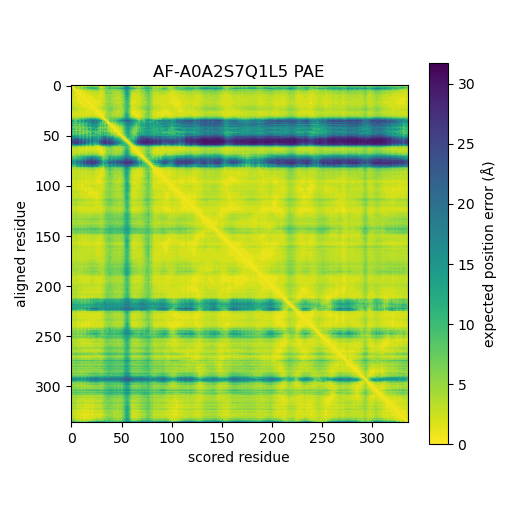LYS A O 1
ATOM 645 N N . GLY A 1 85 ? -1.545 -8.826 12.008 1.00 85.50 85 GLY A N 1
ATOM 646 C CA . GLY A 1 85 ? -2.327 -10.059 11.916 1.00 85.50 85 GLY A CA 1
ATOM 647 C C . GLY A 1 85 ? -3.441 -10.090 12.962 1.00 85.50 85 GLY A C 1
ATOM 648 O O . GLY A 1 85 ? -4.600 -10.310 12.619 1.00 85.50 85 GLY A O 1
ATOM 649 N N . ALA A 1 86 ? -3.120 -9.752 14.213 1.00 86.81 86 ALA A N 1
ATOM 650 C CA . ALA A 1 86 ? -4.097 -9.722 15.295 1.00 86.81 86 ALA A CA 1
ATOM 651 C C . ALA A 1 86 ? -5.210 -8.688 15.076 1.00 86.81 86 ALA A C 1
ATOM 653 O O . ALA A 1 86 ? -6.378 -9.003 15.282 1.00 86.81 86 ALA A O 1
ATOM 654 N N . ALA A 1 87 ? -4.890 -7.481 14.601 1.00 90.81 87 ALA A N 1
ATOM 655 C CA . ALA A 1 87 ? -5.884 -6.454 14.297 1.00 90.81 87 ALA A CA 1
ATOM 656 C C . ALA A 1 87 ? -6.868 -6.910 13.205 1.00 90.81 87 ALA A C 1
ATOM 658 O O . ALA A 1 87 ? -8.073 -6.681 13.319 1.00 90.81 87 ALA A O 1
ATOM 659 N N . ILE A 1 88 ? -6.373 -7.588 12.163 1.00 92.75 88 ILE A N 1
ATOM 660 C CA . ILE A 1 88 ? -7.211 -8.134 11.083 1.00 92.75 88 ILE A CA 1
ATOM 661 C C . ILE A 1 88 ? -8.077 -9.297 11.594 1.00 92.75 88 ILE A C 1
ATOM 663 O O . ILE A 1 88 ? -9.239 -9.421 11.214 1.00 92.75 88 ILE A O 1
ATOM 667 N N . GLN A 1 89 ? -7.551 -10.131 12.490 1.00 90.94 89 GLN A N 1
ATOM 668 C CA . GLN A 1 89 ? -8.295 -11.253 13.068 1.00 90.94 89 GLN A CA 1
ATOM 669 C C . GLN A 1 89 ? -9.366 -10.796 14.072 1.00 90.94 89 GLN A C 1
ATOM 671 O O . GLN A 1 89 ? -10.477 -11.327 14.067 1.00 90.94 89 GLN A O 1
ATOM 676 N N . GLN A 1 90 ? -9.054 -9.808 14.916 1.00 92.81 90 GLN A N 1
ATOM 677 C CA . GLN A 1 90 ? -9.892 -9.370 16.042 1.00 92.81 90 GLN A CA 1
ATOM 678 C C . GLN A 1 90 ? -10.878 -8.248 15.684 1.00 92.81 90 GLN A C 1
ATOM 680 O O . GLN A 1 90 ? -11.737 -7.901 16.497 1.00 92.81 90 GLN A O 1
ATOM 685 N N . THR A 1 91 ? -10.794 -7.673 14.479 1.00 95.81 91 THR A N 1
ATOM 686 C CA . THR A 1 91 ? -11.769 -6.669 14.035 1.00 95.81 91 THR A CA 1
ATOM 687 C C . THR A 1 91 ? -13.196 -7.210 14.004 1.00 95.81 91 THR A C 1
ATOM 689 O O . THR A 1 91 ? -13.453 -8.394 13.755 1.00 95.81 91 THR A O 1
ATOM 692 N N . SER A 1 92 ? -14.163 -6.325 14.249 1.00 96.62 92 SER A N 1
ATOM 693 C CA . SER A 1 92 ? -15.578 -6.673 14.108 1.00 96.62 92 SER A CA 1
ATOM 694 C C . SER A 1 92 ? -16.011 -6.851 12.646 1.00 96.62 92 SER A C 1
ATOM 696 O O . SER A 1 92 ? -17.075 -7.412 12.392 1.00 96.62 92 SER A O 1
ATOM 698 N N . PHE A 1 93 ? -15.186 -6.444 11.677 1.00 97.50 93 PHE A N 1
ATOM 699 C CA . PHE A 1 93 ? -15.527 -6.480 10.256 1.00 97.50 93 PHE A CA 1
ATOM 700 C C . PHE A 1 93 ? -15.238 -7.838 9.610 1.00 97.50 93 PHE A C 1
ATOM 702 O O . PHE A 1 93 ? -14.243 -8.496 9.903 1.00 97.50 93 PHE A O 1
ATOM 709 N N . SER A 1 94 ? -16.116 -8.291 8.715 1.00 97.25 94 SER A N 1
ATOM 710 C CA . SER A 1 94 ? -15.878 -9.467 7.864 1.00 97.25 94 SER A CA 1
ATOM 711 C C . SER A 1 94 ? -15.186 -9.123 6.546 1.00 97.25 94 SER A C 1
ATOM 713 O O . SER A 1 94 ? -14.526 -9.981 5.969 1.00 97.25 94 SER A O 1
ATOM 715 N N . GLU A 1 95 ? -15.349 -7.891 6.073 1.00 98.25 95 GLU A N 1
ATOM 716 C CA . GLU A 1 95 ? -14.726 -7.347 4.870 1.00 98.25 95 GLU A CA 1
ATOM 717 C C . GLU A 1 95 ? -13.823 -6.203 5.313 1.00 98.25 95 GLU A C 1
ATOM 719 O O . GLU A 1 95 ? -14.279 -5.257 5.954 1.00 98.25 95 GLU A O 1
ATOM 724 N N . ILE A 1 96 ? -12.523 -6.346 5.078 1.00 98.31 96 ILE A N 1
ATOM 725 C CA . ILE A 1 96 ? -11.514 -5.589 5.812 1.00 98.31 96 ILE A CA 1
ATOM 726 C C . ILE A 1 96 ? -10.593 -4.912 4.810 1.00 98.31 96 ILE A C 1
ATOM 728 O O . ILE A 1 96 ? -9.919 -5.601 4.053 1.00 98.31 96 ILE A O 1
ATOM 732 N N . LEU A 1 97 ? -10.514 -3.580 4.855 1.00 98.25 97 LEU A N 1
ATOM 733 C CA . LEU A 1 97 ? -9.372 -2.834 4.328 1.00 98.25 97 LEU A CA 1
ATOM 734 C C . LEU A 1 97 ? -8.418 -2.555 5.491 1.00 98.25 97 LEU A C 1
ATOM 736 O O . LEU A 1 97 ? -8.648 -1.655 6.303 1.00 98.25 97 LEU A O 1
ATOM 740 N N . TYR A 1 98 ? -7.362 -3.353 5.599 1.00 97.44 98 TYR A N 1
ATOM 741 C CA . TYR A 1 98 ? -6.265 -3.051 6.504 1.00 97.44 98 TYR A CA 1
ATOM 742 C C . TYR A 1 98 ? -5.390 -1.955 5.893 1.00 97.44 98 TYR A C 1
ATOM 744 O O . TYR A 1 98 ? -5.135 -1.969 4.691 1.00 97.44 98 TYR A O 1
ATOM 752 N N . LEU A 1 99 ? -4.932 -1.032 6.739 1.00 95.88 99 LEU A N 1
ATOM 753 C CA . LEU A 1 99 ? -4.017 0.049 6.390 1.00 95.88 99 LEU A CA 1
ATOM 754 C C . LEU A 1 99 ? -2.985 0.211 7.505 1.00 95.88 99 LEU A C 1
ATOM 756 O O . LEU A 1 99 ? -3.358 0.315 8.685 1.00 95.88 99 LEU A O 1
ATOM 760 N N . ASP A 1 100 ? -1.714 0.268 7.125 1.00 93.62 100 ASP A N 1
ATOM 761 C CA . ASP A 1 100 ? -0.661 0.825 7.961 1.00 93.62 100 ASP A CA 1
ATOM 762 C C . ASP A 1 100 ? -0.885 2.333 8.120 1.00 93.62 100 ASP A C 1
ATOM 764 O O . ASP A 1 100 ? -1.477 3.006 7.274 1.00 93.62 100 ASP A O 1
ATOM 768 N N . THR A 1 101 ? -0.470 2.880 9.263 1.00 91.88 101 THR A N 1
ATOM 769 C CA . THR A 1 101 ? -0.801 4.277 9.603 1.00 91.88 101 THR A CA 1
ATOM 770 C C . THR A 1 101 ? -0.154 5.299 8.671 1.00 91.88 101 THR A C 1
ATOM 772 O O . THR A 1 101 ? -0.667 6.403 8.553 1.00 91.88 101 THR A O 1
ATOM 775 N N . ASP A 1 102 ? 0.939 4.945 8.001 1.00 93.06 102 ASP A N 1
ATOM 776 C CA . ASP A 1 102 ? 1.644 5.737 6.989 1.00 93.06 102 ASP A CA 1
ATOM 777 C C . ASP A 1 102 ? 1.186 5.464 5.542 1.00 93.06 102 ASP A C 1
ATOM 779 O O . ASP A 1 102 ? 1.799 5.983 4.609 1.00 93.06 102 ASP A O 1
ATOM 783 N N . SER A 1 103 ? 0.096 4.712 5.341 1.00 95.75 103 SER A N 1
ATOM 784 C CA . SER A 1 103 ? -0.572 4.552 4.043 1.00 95.75 103 SER A CA 1
ATOM 785 C C . SER A 1 103 ? -1.850 5.398 3.988 1.00 95.75 103 SER A C 1
ATOM 787 O O . SER A 1 103 ? -2.854 5.108 4.645 1.00 95.75 103 SER A O 1
ATOM 789 N N . TYR A 1 104 ? -1.805 6.494 3.225 1.00 97.00 104 TYR A N 1
ATOM 790 C CA . TYR A 1 104 ? -2.898 7.463 3.116 1.00 97.00 104 TYR A CA 1
ATOM 791 C C . TYR A 1 104 ? -3.736 7.232 1.861 1.00 97.00 104 TYR A C 1
ATOM 793 O O . TYR A 1 104 ? -3.203 7.102 0.762 1.00 97.00 104 TYR A O 1
ATOM 801 N N . LEU A 1 105 ? -5.059 7.258 2.014 1.00 97.44 105 LEU A N 1
ATOM 802 C CA . LEU A 1 105 ? -6.006 7.173 0.904 1.00 97.44 105 LEU A CA 1
ATOM 803 C C . LEU A 1 105 ? -6.129 8.513 0.169 1.00 97.44 105 LEU A C 1
ATOM 805 O O . LEU A 1 105 ? -6.261 9.565 0.794 1.00 97.44 105 LEU A O 1
ATOM 809 N N . LEU A 1 106 ? -6.168 8.453 -1.161 1.00 97.81 106 LEU A N 1
ATOM 810 C CA . LEU A 1 106 ? -6.361 9.611 -2.041 1.00 97.81 106 LEU A CA 1
ATOM 811 C C . LEU A 1 106 ? -7.833 9.885 -2.375 1.00 97.81 106 LEU A C 1
ATOM 813 O O . LEU A 1 106 ? -8.162 10.972 -2.855 1.00 97.81 106 LEU A O 1
ATOM 817 N N . ARG A 1 107 ? -8.712 8.901 -2.151 1.00 96.62 107 ARG A N 1
ATOM 818 C CA . ARG A 1 107 ? -10.145 8.911 -2.490 1.00 96.62 107 ARG A CA 1
ATOM 819 C C . ARG A 1 107 ? -10.938 8.030 -1.516 1.00 96.62 107 ARG A C 1
ATOM 821 O O . ARG A 1 107 ? -10.349 7.284 -0.735 1.00 96.62 107 ARG A O 1
ATOM 828 N N . ASP A 1 108 ? -12.268 8.093 -1.586 1.00 96.75 108 ASP A N 1
ATOM 829 C CA . ASP A 1 108 ? -13.161 7.158 -0.887 1.00 96.75 108 ASP A CA 1
ATOM 830 C C . ASP A 1 108 ? -12.931 5.713 -1.392 1.00 96.75 108 ASP A C 1
ATOM 832 O O . ASP A 1 108 ? -13.066 5.473 -2.596 1.00 96.75 108 ASP A O 1
ATOM 836 N N . PRO A 1 109 ? -12.564 4.752 -0.519 1.00 97.12 109 PRO A N 1
ATOM 837 C CA . PRO A 1 109 ? -12.299 3.369 -0.909 1.00 97.12 109 PRO A CA 1
ATOM 838 C C . PRO A 1 109 ? -13.555 2.496 -1.042 1.00 97.12 109 PRO A C 1
ATOM 840 O O . PRO A 1 109 ? -13.412 1.325 -1.378 1.00 97.12 109 PRO A O 1
ATOM 843 N N . THR A 1 110 ? -14.763 3.007 -0.772 1.00 97.06 110 THR A N 1
ATOM 844 C CA . THR A 1 110 ? -16.001 2.198 -0.713 1.00 97.06 110 THR A CA 1
ATOM 845 C C . THR A 1 110 ? -16.211 1.330 -1.957 1.00 97.06 110 THR A C 1
ATOM 847 O O . THR A 1 110 ? -16.497 0.142 -1.835 1.00 97.06 110 THR A O 1
ATOM 850 N N . TYR A 1 111 ? -15.955 1.873 -3.150 1.00 97.25 111 TYR A N 1
ATOM 851 C CA . TYR A 1 111 ? -16.122 1.144 -4.413 1.00 97.25 111 TYR A CA 1
ATOM 852 C C . TYR A 1 111 ? -15.218 -0.097 -4.544 1.00 97.25 111 TYR A C 1
ATOM 854 O O . TYR A 1 111 ? -15.546 -1.017 -5.296 1.00 97.25 111 TYR A O 1
ATOM 862 N N . LEU A 1 112 ? -14.100 -0.166 -3.807 1.00 97.69 112 LEU A N 1
ATOM 863 C CA . LEU A 1 112 ? -13.205 -1.327 -3.833 1.00 97.69 112 LEU A CA 1
ATOM 864 C C . LEU A 1 112 ? -13.894 -2.591 -3.299 1.00 97.69 112 LEU A C 1
ATOM 866 O O . LEU A 1 112 ? -13.521 -3.684 -3.708 1.00 97.69 112 LEU A O 1
ATOM 870 N N . PHE A 1 113 ? -14.910 -2.450 -2.439 1.00 97.75 113 PHE A N 1
ATOM 871 C CA . PHE A 1 113 ? -15.717 -3.554 -1.904 1.00 97.75 113 PHE A CA 1
ATOM 872 C C . PHE A 1 113 ? -16.878 -3.969 -2.823 1.00 97.75 113 PHE A C 1
ATOM 874 O O . PHE A 1 113 ? -17.623 -4.892 -2.507 1.00 97.75 113 PHE A O 1
ATOM 881 N N . GLU A 1 114 ? -17.056 -3.301 -3.962 1.00 95.94 114 GLU A N 1
ATOM 882 C CA . GLU A 1 114 ? -18.155 -3.567 -4.903 1.00 95.94 114 GLU A CA 1
ATOM 883 C C . GLU A 1 114 ? -17.640 -3.985 -6.288 1.00 95.94 114 GLU A C 1
ATOM 885 O O . GLU A 1 114 ? -18.375 -4.564 -7.090 1.00 95.94 114 GLU A O 1
ATOM 890 N N . GLY A 1 115 ? -16.362 -3.717 -6.575 1.00 95.12 115 GLY A N 1
ATOM 891 C CA . GLY A 1 115 ? -15.742 -4.003 -7.862 1.00 95.12 115 GLY A CA 1
ATOM 892 C C . GLY A 1 115 ? -15.695 -5.498 -8.222 1.00 95.12 115 GLY A C 1
ATOM 893 O O . GLY A 1 115 ? -15.753 -6.376 -7.348 1.00 95.12 115 GLY A O 1
ATOM 894 N N . PRO A 1 116 ? -15.539 -5.823 -9.520 1.00 96.19 116 PRO A N 1
ATOM 895 C CA . PRO A 1 116 ? -15.466 -7.208 -9.983 1.00 96.19 116 PRO A CA 1
ATOM 896 C C . PRO A 1 116 ? -14.275 -7.958 -9.377 1.00 96.19 116 PRO A C 1
ATOM 898 O O . PRO A 1 116 ? -14.411 -9.124 -9.019 1.00 96.19 116 PRO A O 1
ATOM 901 N N . GLN A 1 117 ? -13.145 -7.274 -9.174 1.00 96.44 117 GLN A N 1
ATOM 902 C CA . GLN A 1 117 ? -11.951 -7.826 -8.535 1.00 96.44 117 GLN A CA 1
ATOM 903 C C . GLN A 1 117 ? -12.254 -8.338 -7.124 1.00 96.44 117 GLN A C 1
ATOM 905 O O . GLN A 1 117 ? -11.857 -9.444 -6.767 1.00 96.44 117 GLN A O 1
ATOM 910 N N . TRP A 1 118 ? -13.001 -7.561 -6.336 1.00 97.88 118 TRP A N 1
ATOM 911 C CA . TRP A 1 118 ? -13.408 -7.964 -4.994 1.00 97.88 118 TRP A CA 1
ATOM 912 C C . TRP A 1 118 ? -14.445 -9.080 -5.017 1.00 97.88 118 TRP A C 1
ATOM 914 O O . TRP A 1 118 ? -14.294 -10.079 -4.315 1.00 97.88 118 TRP A O 1
ATOM 924 N N . THR A 1 119 ? -15.472 -8.946 -5.855 1.00 97.38 119 THR A N 1
ATOM 925 C CA . THR A 1 119 ? -16.535 -9.950 -5.965 1.00 97.38 119 THR A CA 1
ATOM 926 C C . THR A 1 119 ? -15.957 -11.320 -6.336 1.00 97.38 119 THR A C 1
ATOM 928 O O . THR A 1 119 ? -16.287 -12.333 -5.711 1.00 97.38 119 THR A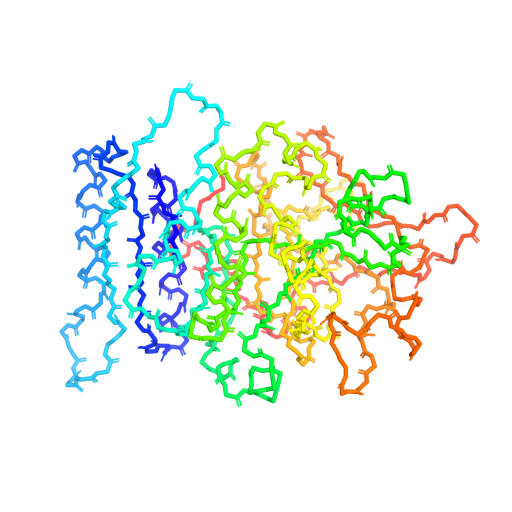 O 1
ATOM 931 N N . GLU A 1 120 ? -15.028 -11.362 -7.295 1.00 96.50 120 GLU A N 1
ATOM 932 C CA . GLU A 1 120 ? -14.412 -12.602 -7.760 1.00 96.50 120 GLU A CA 1
ATOM 933 C C . GLU A 1 120 ? -13.509 -13.238 -6.699 1.00 96.50 120 GLU A C 1
ATOM 935 O O . GLU A 1 120 ? -13.663 -14.425 -6.398 1.00 96.50 120 GLU A O 1
ATOM 940 N N . THR A 1 121 ? -12.588 -12.482 -6.094 1.00 98.06 121 THR A N 1
ATOM 941 C CA . THR A 1 121 ? -11.531 -13.075 -5.256 1.00 98.06 121 THR A CA 1
ATOM 942 C C . THR A 1 121 ? -11.783 -12.928 -3.760 1.00 98.06 121 THR A C 1
ATOM 944 O O . THR A 1 121 ? -11.408 -13.814 -2.994 1.00 98.06 121 THR A O 1
ATOM 947 N N . GLY A 1 122 ? -12.420 -11.843 -3.317 1.00 98.31 122 GLY A N 1
ATOM 948 C CA . GLY A 1 122 ? -12.497 -11.443 -1.908 1.00 98.31 122 GLY A CA 1
ATOM 949 C C . GLY A 1 122 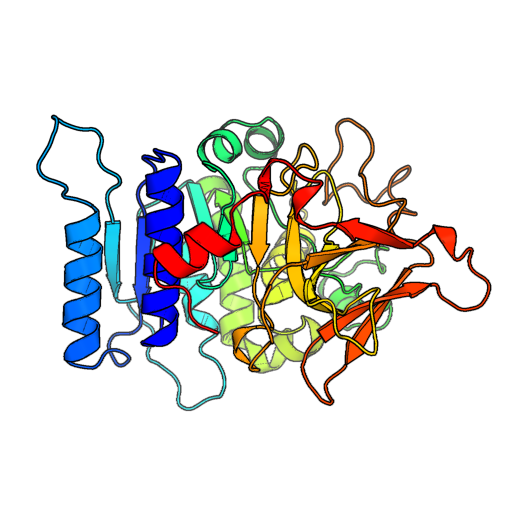? -11.128 -11.120 -1.299 1.00 98.31 122 GLY A C 1
ATOM 950 O O . GLY A 1 122 ? -10.980 -11.168 -0.079 1.00 98.31 122 GLY A O 1
ATOM 951 N N . LEU A 1 123 ? -10.115 -10.893 -2.140 1.00 98.69 123 LEU A N 1
ATOM 952 C CA . LEU A 1 123 ? -8.730 -10.645 -1.755 1.00 98.69 123 LEU A CA 1
ATOM 953 C C . LEU A 1 123 ? -8.063 -9.737 -2.792 1.00 98.69 123 LEU A C 1
ATOM 955 O O . LEU A 1 123 ? -7.811 -10.174 -3.921 1.00 98.69 123 LEU A O 1
ATOM 959 N N . LEU A 1 124 ? -7.764 -8.495 -2.407 1.00 98.62 124 LEU A N 1
ATOM 960 C CA . LEU A 1 124 ? -6.868 -7.621 -3.160 1.00 98.62 124 LEU A CA 1
ATOM 961 C C . LEU A 1 124 ? -5.578 -7.424 -2.370 1.00 98.62 124 LEU A C 1
ATOM 963 O O . LEU A 1 124 ? -5.596 -7.068 -1.189 1.00 98.62 124 LEU A O 1
ATOM 967 N N . LEU A 1 125 ? -4.469 -7.657 -3.061 1.00 98.50 125 LEU A N 1
ATOM 968 C CA . LEU A 1 125 ? -3.116 -7.418 -2.582 1.00 98.50 125 LEU A CA 1
ATOM 969 C C . LEU A 1 125 ? -2.473 -6.335 -3.444 1.00 98.50 125 LEU A C 1
ATOM 971 O O . LEU A 1 125 ? -2.869 -6.120 -4.591 1.00 98.50 125 LEU A O 1
ATOM 975 N N . TRP A 1 126 ? -1.447 -5.688 -2.910 1.00 98.25 126 TRP A N 1
ATOM 976 C CA . TRP A 1 126 ? -0.633 -4.733 -3.652 1.00 98.25 126 TRP A CA 1
ATOM 977 C C . TRP A 1 126 ? 0.782 -5.282 -3.819 1.00 98.25 126 TRP A C 1
ATOM 979 O O . TRP A 1 126 ? 1.235 -6.033 -2.954 1.00 98.25 126 TRP A O 1
ATOM 989 N N . PRO A 1 127 ? 1.468 -4.978 -4.933 1.00 96.88 127 PRO A N 1
ATOM 990 C CA . PRO A 1 127 ? 2.858 -5.363 -5.090 1.00 96.88 127 PRO A CA 1
ATOM 991 C C . PRO A 1 127 ? 3.751 -4.504 -4.186 1.00 96.88 127 PRO A C 1
ATOM 993 O O . PRO A 1 127 ? 3.394 -3.374 -3.851 1.00 96.88 127 PRO A O 1
ATOM 996 N N . ASP A 1 128 ? 4.922 -5.017 -3.836 1.00 95.00 128 ASP A N 1
ATOM 997 C CA . ASP A 1 128 ? 6.096 -4.242 -3.437 1.00 95.00 128 ASP A CA 1
ATOM 998 C C . ASP A 1 128 ? 6.929 -3.881 -4.692 1.00 95.00 128 ASP A C 1
ATOM 1000 O O . ASP A 1 128 ? 6.594 -4.255 -5.818 1.00 95.00 128 ASP A O 1
ATOM 1004 N N . TYR A 1 129 ? 8.026 -3.139 -4.534 1.00 92.19 129 TYR A N 1
ATOM 1005 C CA . TYR A 1 129 ? 9.014 -2.937 -5.591 1.00 92.19 129 TYR A CA 1
ATOM 1006 C C . TYR A 1 129 ? 9.882 -4.166 -5.891 1.00 92.19 129 TYR A C 1
ATOM 1008 O O . TYR A 1 129 ? 10.458 -4.247 -6.978 1.00 92.19 129 TYR A O 1
ATOM 1016 N N . THR A 1 130 ? 10.040 -5.097 -4.949 1.00 91.12 130 THR A N 1
ATOM 1017 C CA . THR A 1 130 ? 10.994 -6.202 -5.074 1.00 91.12 130 THR A CA 1
ATOM 1018 C C . THR A 1 130 ? 10.384 -7.450 -5.694 1.00 91.12 130 THR A C 1
ATOM 1020 O O . THR A 1 130 ? 9.203 -7.749 -5.538 1.00 91.12 130 THR A O 1
ATOM 1023 N N . LYS A 1 131 ? 11.231 -8.212 -6.390 1.00 92.50 131 LYS A N 1
ATOM 1024 C CA . LYS A 1 131 ? 10.945 -9.576 -6.840 1.00 92.50 131 LYS A CA 1
ATOM 1025 C C . LYS A 1 131 ? 11.885 -10.537 -6.125 1.00 92.50 131 LYS A C 1
ATOM 1027 O O . LYS A 1 131 ? 13.084 -10.270 -6.015 1.00 92.50 131 LYS A O 1
ATOM 1032 N N . SER A 1 132 ? 11.364 -11.685 -5.715 1.00 93.12 132 SER A N 1
ATOM 1033 C CA . SER A 1 132 ? 12.176 -12.732 -5.102 1.00 93.12 132 SER A CA 1
ATOM 1034 C C . SER A 1 132 ? 13.057 -13.415 -6.141 1.00 93.12 132 SER A C 1
ATOM 1036 O O . SER A 1 132 ? 12.562 -13.999 -7.102 1.00 93.12 132 SER A O 1
ATOM 1038 N N . HIS A 1 133 ? 14.373 -13.420 -5.918 1.00 93.56 133 HIS A N 1
ATOM 1039 C CA . HIS A 1 133 ? 1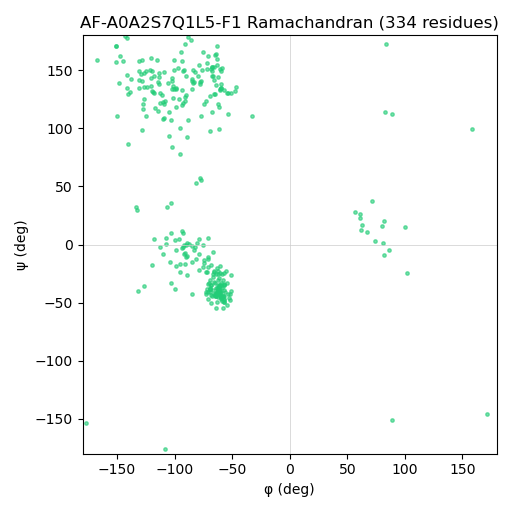5.297 -14.189 -6.752 1.00 93.56 133 HIS A CA 1
ATOM 1040 C C . HIS A 1 133 ? 14.953 -15.689 -6.724 1.00 93.56 133 HIS A C 1
ATOM 1042 O O . HIS A 1 133 ? 14.469 -16.204 -5.715 1.00 93.56 133 HIS A O 1
ATOM 1048 N N . ALA A 1 134 ? 15.271 -16.430 -7.790 1.00 94.69 134 ALA A N 1
ATOM 1049 C CA . ALA A 1 134 ? 14.935 -17.853 -7.911 1.00 94.69 134 ALA A CA 1
ATOM 1050 C C . ALA A 1 134 ? 15.544 -18.753 -6.815 1.00 94.69 134 ALA A C 1
ATOM 1052 O O . ALA A 1 134 ? 15.080 -19.870 -6.596 1.00 94.69 134 ALA A O 1
ATOM 1053 N N . THR A 1 135 ? 16.575 -18.278 -6.111 1.00 95.31 135 THR A N 1
ATOM 1054 C CA . THR A 1 135 ? 17.211 -18.991 -4.990 1.00 95.31 135 THR A CA 1
ATOM 1055 C C . THR A 1 135 ? 16.577 -18.702 -3.629 1.00 95.31 135 THR A C 1
ATOM 1057 O O . THR A 1 135 ? 16.915 -19.410 -2.672 1.00 95.31 135 THR A O 1
ATOM 1060 N N . ASN A 1 136 ? 15.679 -17.709 -3.534 1.00 96.00 136 ASN A N 1
ATOM 1061 C CA . ASN A 1 136 ? 14.993 -17.349 -2.294 1.00 96.00 136 ASN A CA 1
ATOM 1062 C C . ASN A 1 136 ? 14.286 -18.600 -1.708 1.00 96.00 136 ASN A C 1
ATOM 1064 O O . ASN A 1 136 ? 13.589 -19.305 -2.449 1.00 96.00 136 ASN A O 1
ATOM 1068 N N . PRO A 1 137 ? 14.474 -18.920 -0.408 1.00 95.75 137 PRO A N 1
ATOM 1069 C CA . PRO A 1 137 ? 13.802 -20.034 0.264 1.00 95.75 137 PRO A CA 1
ATOM 1070 C C . PRO A 1 137 ? 12.279 -20.080 0.095 1.00 95.75 137 PRO A C 1
ATOM 1072 O O . PRO A 1 137 ? 11.724 -21.180 0.107 1.00 95.75 137 PRO A O 1
ATOM 1075 N N . ILE A 1 138 ? 11.624 -18.938 -0.148 1.00 95.38 138 ILE A N 1
ATOM 1076 C CA . ILE A 1 138 ? 10.180 -18.848 -0.388 1.00 95.38 138 I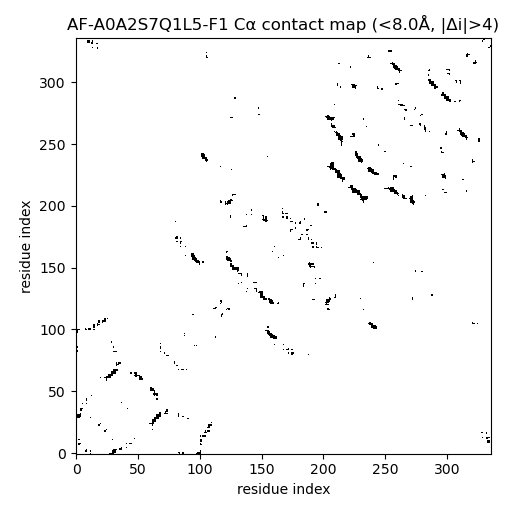LE A CA 1
ATOM 1077 C C . ILE A 1 138 ? 9.708 -19.835 -1.463 1.00 95.38 138 ILE A C 1
ATOM 1079 O O . ILE A 1 138 ? 8.704 -20.513 -1.284 1.00 95.38 138 ILE A O 1
ATOM 1083 N N . TRP A 1 139 ? 10.468 -20.024 -2.546 1.00 95.75 139 TRP A N 1
ATOM 1084 C CA . TRP A 1 139 ? 10.078 -20.925 -3.634 1.00 95.75 139 TRP A CA 1
ATOM 1085 C C . TRP A 1 139 ? 10.112 -22.402 -3.225 1.00 95.75 139 TRP A C 1
ATOM 1087 O O . TRP A 1 139 ? 9.299 -23.195 -3.699 1.00 95.75 139 TRP A O 1
ATOM 1097 N N . ARG A 1 140 ? 11.010 -22.771 -2.300 1.00 94.38 140 ARG A N 1
ATOM 1098 C CA . ARG A 1 140 ? 11.058 -24.125 -1.723 1.00 94.38 140 ARG A CA 1
ATOM 1099 C C . ARG A 1 140 ? 9.892 -24.353 -0.770 1.00 94.38 140 ARG A C 1
ATOM 1101 O O . ARG A 1 140 ? 9.280 -25.411 -0.844 1.00 94.38 140 ARG A O 1
ATOM 1108 N N . LEU A 1 141 ? 9.574 -23.360 0.066 1.00 94.12 141 LEU A N 1
ATOM 1109 C CA . LEU A 1 141 ? 8.400 -23.391 0.944 1.00 94.12 141 LEU A CA 1
ATOM 1110 C C . LEU A 1 141 ? 7.114 -23.584 0.129 1.00 94.12 141 LEU A C 1
ATOM 1112 O O . LEU A 1 141 ? 6.279 -24.411 0.472 1.00 94.12 141 LEU A O 1
ATOM 1116 N N . LEU A 1 142 ? 6.998 -22.858 -0.982 1.00 93.81 142 LEU A N 1
ATOM 1117 C CA . LEU A 1 142 ? 5.848 -22.905 -1.881 1.00 93.81 142 LEU A CA 1
ATOM 1118 C C . LEU A 1 142 ? 5.785 -24.171 -2.750 1.00 93.81 142 LEU A C 1
ATOM 1120 O O . LEU A 1 142 ? 4.770 -24.410 -3.397 1.00 93.81 142 LEU A O 1
ATOM 1124 N N . GLY A 1 143 ? 6.863 -24.958 -2.821 1.00 93.88 143 GLY A N 1
ATOM 1125 C CA . GLY A 1 143 ? 6.939 -26.126 -3.701 1.00 93.88 143 GLY A CA 1
ATOM 1126 C C . GLY A 1 143 ? 6.792 -25.792 -5.193 1.00 93.88 143 GLY A C 1
ATOM 1127 O O . GLY A 1 143 ? 6.411 -26.661 -5.977 1.00 93.88 143 GLY A O 1
ATOM 1128 N N . GLN A 1 144 ? 7.081 -24.550 -5.600 1.00 91.12 144 GLN A N 1
ATOM 1129 C CA . GLN A 1 144 ? 6.875 -24.068 -6.968 1.00 91.12 144 GLN A CA 1
ATOM 1130 C C . GLN A 1 144 ? 8.134 -23.426 -7.552 1.00 91.12 144 GLN A C 1
ATOM 1132 O O . GLN A 1 144 ? 9.029 -22.975 -6.838 1.00 91.12 144 GLN A O 1
ATOM 1137 N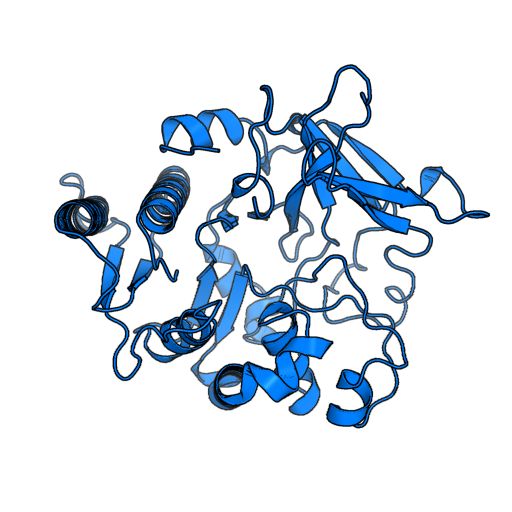 N . LYS A 1 145 ? 8.204 -23.365 -8.886 1.00 91.75 145 LYS A N 1
ATOM 1138 C CA . LYS A 1 145 ? 9.265 -22.619 -9.572 1.00 91.75 145 LYS A CA 1
ATOM 1139 C C . LYS A 1 145 ? 9.108 -21.120 -9.320 1.00 91.75 145 LYS A C 1
ATOM 1141 O O . LYS A 1 145 ? 7.996 -20.635 -9.128 1.00 91.75 145 LYS A O 1
ATOM 1146 N N . CYS A 1 146 ? 10.230 -20.404 -9.376 1.00 92.56 146 CYS A N 1
ATOM 1147 C CA . CYS A 1 146 ? 10.240 -18.946 -9.347 1.00 92.56 146 CYS A CA 1
ATOM 1148 C C . CYS A 1 146 ? 9.278 -18.385 -10.396 1.00 92.56 146 CYS A C 1
ATOM 1150 O O . CYS A 1 146 ? 9.333 -18.774 -11.563 1.00 92.56 146 CYS A O 1
ATOM 1152 N N . ARG A 1 147 ? 8.426 -17.462 -9.962 1.00 90.00 147 ARG A N 1
ATOM 1153 C CA . ARG A 1 147 ? 7.511 -16.701 -10.811 1.00 90.00 147 ARG A CA 1
ATOM 1154 C C . ARG A 1 147 ? 8.104 -15.309 -11.021 1.00 90.00 147 ARG A C 1
ATOM 1156 O O . ARG A 1 147 ? 8.673 -14.754 -10.084 1.00 90.00 147 ARG A O 1
ATOM 1163 N N . ASN A 1 148 ? 7.999 -14.749 -12.228 1.00 88.75 148 ASN A N 1
ATOM 1164 C CA . ASN A 1 148 ? 8.477 -13.389 -12.522 1.00 88.75 148 ASN A CA 1
ATOM 1165 C C . ASN A 1 148 ? 7.488 -12.331 -11.998 1.00 88.75 148 ASN A C 1
ATOM 1167 O O . ASN A 1 148 ? 6.965 -11.512 -12.748 1.00 88.75 148 ASN A O 1
ATOM 1171 N N . GLU A 1 149 ? 7.201 -12.374 -10.702 1.00 91.06 149 GLU A N 1
ATOM 1172 C CA . GLU A 1 149 ? 6.204 -11.531 -10.050 1.00 91.06 149 GLU A CA 1
ATOM 1173 C C . GLU A 1 149 ? 6.830 -10.666 -8.965 1.00 91.06 149 GLU A C 1
ATOM 1175 O O . GLU A 1 149 ? 7.821 -11.045 -8.338 1.00 91.06 149 GLU A O 1
ATOM 1180 N N . TYR A 1 150 ? 6.239 -9.491 -8.767 1.00 94.50 150 TYR A N 1
ATOM 1181 C CA . TYR A 1 150 ? 6.530 -8.663 -7.606 1.00 94.50 150 TYR A CA 1
ATOM 1182 C C . TYR A 1 150 ? 6.033 -9.359 -6.340 1.00 94.50 150 TYR A C 1
ATOM 1184 O O . TYR A 1 150 ? 5.028 -10.071 -6.360 1.00 94.50 150 TYR A O 1
ATOM 1192 N N . GLU A 1 151 ? 6.778 -9.183 -5.258 1.00 95.81 151 GLU A N 1
ATOM 1193 C CA . GLU A 1 151 ? 6.366 -9.594 -3.921 1.00 95.81 151 GLU A CA 1
ATOM 1194 C C . GLU A 1 151 ? 5.146 -8.783 -3.475 1.00 95.81 151 GLU A C 1
ATOM 1196 O O . GLU A 1 151 ? 4.806 -7.765 -4.076 1.00 95.81 151 GLU A O 1
ATOM 1201 N N . GLY A 1 152 ? 4.442 -9.248 -2.448 1.00 95.88 152 GLY A N 1
ATOM 1202 C CA . GLY A 1 152 ? 3.349 -8.503 -1.840 1.00 95.88 152 GLY A CA 1
ATOM 1203 C C . GLY A 1 152 ? 3.865 -7.378 -0.953 1.00 95.88 152 GLY A C 1
ATOM 1204 O O . GLY A 1 152 ? 4.925 -7.509 -0.352 1.00 95.88 152 GLY A O 1
ATOM 1205 N N . GLU A 1 153 ? 3.083 -6.307 -0.860 1.00 95.31 153 GLU A N 1
ATOM 1206 C CA . GLU A 1 153 ? 3.164 -5.273 0.167 1.00 95.31 153 GLU A CA 1
ATOM 1207 C C . GLU A 1 153 ? 1.999 -5.457 1.151 1.00 95.31 153 GLU A C 1
ATOM 1209 O O . GLU A 1 153 ? 0.868 -5.749 0.756 1.00 95.31 153 GLU A O 1
ATOM 1214 N N . SER A 1 154 ? 2.279 -5.283 2.442 1.00 94.31 154 SER A N 1
ATOM 1215 C CA . SER A 1 154 ? 1.330 -5.482 3.543 1.00 94.31 154 SER A CA 1
ATOM 1216 C C . SER A 1 154 ? 0.850 -4.176 4.187 1.00 94.31 154 SER A C 1
ATOM 1218 O O . SER A 1 154 ? 0.056 -4.221 5.130 1.00 94.31 154 SER A O 1
ATOM 1220 N N . GLY A 1 155 ? 1.320 -3.024 3.694 1.00 94.25 155 GLY A N 1
ATOM 1221 C CA . GLY A 1 155 ? 0.858 -1.691 4.089 1.00 94.25 155 GLY A CA 1
ATOM 1222 C C . GLY A 1 155 ? -0.626 -1.449 3.818 1.00 94.25 155 GLY A C 1
ATOM 1223 O O . GLY A 1 155 ? -1.268 -0.671 4.524 1.00 94.25 155 GLY A O 1
ATOM 1224 N N . GLN A 1 156 ? -1.204 -2.176 2.860 1.00 96.00 156 GLN A N 1
ATOM 1225 C CA . GLN A 1 156 ? -2.645 -2.262 2.675 1.00 96.00 156 GLN A CA 1
ATOM 1226 C C . GLN A 1 156 ? -3.056 -3.626 2.133 1.00 96.00 156 GLN A C 1
ATOM 1228 O O . GLN A 1 156 ? -2.412 -4.186 1.249 1.00 96.00 156 GLN A O 1
ATOM 1233 N N . ILE A 1 157 ? -4.153 -4.150 2.671 1.00 97.56 157 ILE A N 1
ATOM 1234 C CA . ILE A 1 157 ? -4.720 -5.445 2.293 1.00 97.56 157 ILE A CA 1
ATOM 1235 C C . ILE A 1 157 ? -6.237 -5.289 2.284 1.00 97.56 157 ILE A C 1
ATOM 1237 O O . ILE A 1 157 ? -6.804 -4.844 3.281 1.00 97.56 157 ILE A O 1
ATOM 1241 N N . LEU A 1 158 ? -6.900 -5.695 1.201 1.00 98.38 158 LEU A N 1
ATOM 1242 C CA . LEU A 1 158 ? -8.354 -5.829 1.176 1.00 98.38 158 LEU A CA 1
ATOM 1243 C C . LEU A 1 158 ? -8.694 -7.317 1.246 1.00 98.38 158 LEU A C 1
ATOM 1245 O O . LEU A 1 158 ? -8.364 -8.065 0.328 1.00 98.38 158 LEU A O 1
ATOM 1249 N N . ILE A 1 159 ? -9.327 -7.770 2.324 1.00 98.50 159 ILE A N 1
ATOM 1250 C CA . ILE A 1 159 ? -9.544 -9.199 2.570 1.00 98.50 159 ILE A CA 1
ATOM 1251 C C . ILE A 1 159 ? -10.909 -9.494 3.180 1.00 98.50 159 ILE A C 1
ATOM 1253 O O . ILE A 1 159 ? -11.371 -8.841 4.115 1.00 98.50 159 ILE A O 1
ATOM 1257 N N . SER A 1 160 ? -11.562 -10.517 2.636 1.00 98.38 160 SER A N 1
ATOM 1258 C CA . SER A 1 160 ? -12.777 -11.098 3.188 1.00 98.38 160 SER A CA 1
ATOM 1259 C C . SER A 1 160 ? -12.392 -12.189 4.179 1.00 98.38 160 SER A C 1
ATOM 1261 O O . SER A 1 160 ? -11.961 -13.278 3.790 1.00 98.38 160 SER A O 1
ATOM 1263 N N . ARG A 1 161 ? -12.568 -11.915 5.473 1.00 96.38 161 ARG A N 1
ATOM 1264 C CA . ARG A 1 161 ? -12.281 -12.872 6.548 1.00 96.38 161 ARG A CA 1
ATOM 1265 C C . ARG A 1 161 ? -13.097 -14.154 6.387 1.00 96.38 161 ARG A C 1
ATOM 1267 O O . ARG A 1 161 ? -12.576 -15.240 6.596 1.00 96.38 161 ARG A O 1
ATOM 1274 N N . THR A 1 162 ? -14.350 -14.051 5.944 1.00 96.19 162 THR A N 1
ATOM 1275 C CA . THR A 1 162 ? -15.224 -15.220 5.742 1.00 96.19 162 THR A CA 1
ATOM 1276 C C . THR A 1 162 ? -14.747 -16.142 4.618 1.00 96.19 162 THR A C 1
ATOM 1278 O O . THR A 1 162 ? -15.011 -17.340 4.671 1.00 96.19 162 THR A O 1
ATOM 1281 N N . ARG A 1 163 ? -14.031 -15.614 3.616 1.00 97.81 163 ARG A N 1
ATOM 1282 C CA . ARG A 1 163 ? -13.506 -16.387 2.475 1.00 97.81 163 ARG A CA 1
ATOM 1283 C C . ARG A 1 163 ? -12.056 -16.844 2.659 1.00 97.81 163 ARG A C 1
ATOM 1285 O O . ARG A 1 163 ? -11.639 -17.804 2.011 1.00 97.81 163 ARG A O 1
ATOM 1292 N N . HIS A 1 164 ? -11.295 -16.152 3.509 1.00 98.12 164 HIS A N 1
ATOM 1293 C CA . HIS A 1 164 ? -9.837 -16.295 3.613 1.00 98.12 164 HIS A CA 1
ATOM 1294 C C . HIS A 1 164 ? -9.333 -16.415 5.055 1.00 98.12 164 HIS A C 1
ATOM 1296 O O . HIS A 1 164 ? -8.230 -15.978 5.378 1.00 98.12 164 HIS A O 1
ATOM 1302 N N . GLN A 1 165 ? -10.130 -17.019 5.938 1.00 97.38 165 GLN A N 1
ATOM 1303 C CA . GLN A 1 165 ? -9.735 -17.278 7.326 1.00 97.38 165 GLN A CA 1
ATOM 1304 C C . GLN A 1 165 ? -8.499 -18.192 7.430 1.00 97.38 165 GLN A C 1
ATOM 1306 O O . GLN A 1 165 ? -7.651 -18.004 8.297 1.00 97.38 165 GLN A O 1
ATOM 1311 N N . ASP A 1 166 ? -8.387 -19.151 6.516 1.00 97.81 166 ASP A N 1
ATOM 1312 C CA . ASP A 1 166 ? -7.239 -20.042 6.340 1.00 97.81 166 ASP A CA 1
ATOM 1313 C C . ASP A 1 166 ? -5.955 -19.289 5.961 1.00 97.81 166 ASP A C 1
ATOM 1315 O O . ASP A 1 166 ? -4.887 -19.567 6.505 1.00 97.81 166 ASP A O 1
ATOM 1319 N N . LEU A 1 167 ? -6.064 -18.293 5.079 1.00 97.69 167 LEU A N 1
ATOM 1320 C CA . LEU A 1 167 ? -4.959 -17.399 4.733 1.00 97.69 167 LEU A CA 1
ATOM 1321 C C . LEU A 1 167 ? -4.504 -16.607 5.962 1.00 97.69 167 LEU A C 1
ATOM 1323 O O . LEU A 1 167 ? -3.305 -16.527 6.223 1.00 97.69 167 LEU A O 1
ATOM 1327 N N . LEU A 1 168 ? -5.447 -16.063 6.736 1.00 96.00 168 LEU A N 1
ATOM 1328 C CA . LEU A 1 168 ? -5.135 -15.302 7.948 1.00 96.00 168 LEU A CA 1
ATOM 1329 C C . LEU A 1 168 ? -4.424 -16.154 9.006 1.00 96.00 168 LEU A C 1
ATOM 1331 O O . LEU A 1 168 ? -3.483 -15.666 9.626 1.00 96.00 168 LEU A O 1
ATOM 1335 N N . TRP A 1 169 ? -4.798 -17.428 9.165 1.00 95.12 169 TRP A N 1
ATOM 1336 C CA . TRP A 1 169 ? -4.077 -18.345 10.055 1.00 95.12 169 TRP A CA 1
ATOM 1337 C C . TRP A 1 169 ? -2.627 -18.574 9.622 1.00 95.12 169 TRP A C 1
ATOM 1339 O O . TRP A 1 169 ? -1.750 -18.636 10.478 1.00 95.12 169 TRP A O 1
ATOM 1349 N N . LEU A 1 170 ? -2.345 -18.663 8.317 1.00 95.81 170 LEU A N 1
ATOM 1350 C CA . LEU A 1 170 ? -0.963 -18.770 7.831 1.00 95.81 170 LEU A CA 1
ATOM 1351 C C . LEU A 1 170 ? -0.171 -17.479 8.045 1.00 95.81 170 LEU A C 1
ATOM 1353 O O . LEU A 1 170 ? 0.985 -17.541 8.450 1.00 95.81 170 LEU A O 1
ATOM 1357 N N . VAL A 1 171 ? -0.781 -16.315 7.810 1.00 94.75 171 VAL A N 1
ATOM 1358 C CA . VAL A 1 171 ? -0.135 -15.020 8.081 1.00 94.75 171 VAL A CA 1
ATOM 1359 C C . VAL A 1 171 ? 0.205 -14.886 9.566 1.00 94.75 171 VAL A C 1
ATOM 1361 O O . VAL A 1 171 ? 1.310 -14.475 9.915 1.00 94.75 171 VAL A O 1
ATOM 1364 N N . GLU A 1 172 ? -0.717 -15.275 10.444 1.00 90.88 172 GLU A N 1
ATOM 1365 C CA . GLU A 1 172 ? -0.494 -15.306 11.889 1.00 90.88 172 GLU A CA 1
ATOM 1366 C C . GLU A 1 172 ? 0.604 -16.304 12.273 1.00 90.88 172 GLU A C 1
ATOM 1368 O O . GLU A 1 172 ? 1.486 -15.971 13.061 1.00 90.88 172 GLU A O 1
ATOM 1373 N N . TYR A 1 173 ? 0.614 -17.488 11.658 1.00 92.31 173 TYR A N 1
ATOM 1374 C CA . TYR A 1 173 ? 1.671 -18.477 11.845 1.00 92.31 173 TYR A CA 1
ATOM 1375 C C . TYR A 1 173 ? 3.049 -17.931 11.442 1.00 92.31 173 TYR A C 1
ATOM 1377 O O . TYR A 1 173 ? 3.998 -18.046 12.216 1.00 92.31 173 TYR A O 1
ATOM 1385 N N . PHE A 1 174 ? 3.172 -17.267 10.288 1.00 92.88 174 PHE A N 1
ATOM 1386 C CA . PHE A 1 174 ? 4.433 -16.640 9.883 1.00 92.88 174 PHE A CA 1
ATOM 1387 C C . PHE A 1 174 ? 4.881 -15.557 10.860 1.00 92.88 174 PHE A C 1
ATOM 1389 O O . PHE A 1 174 ? 6.067 -15.482 11.166 1.00 92.88 174 PHE A O 1
ATOM 1396 N N . ALA A 1 175 ? 3.950 -14.759 11.389 1.00 88.88 175 ALA A N 1
ATOM 1397 C CA . ALA A 1 175 ? 4.270 -13.767 12.408 1.00 88.88 175 ALA A CA 1
ATOM 1398 C C . ALA A 1 175 ? 4.783 -14.434 13.692 1.00 88.88 175 ALA A C 1
ATOM 1400 O O . ALA A 1 175 ? 5.843 -14.060 14.190 1.00 88.88 175 ALA A O 1
ATOM 1401 N N . LEU A 1 176 ? 4.074 -15.446 14.208 1.00 86.88 176 LEU A N 1
ATOM 1402 C CA . LEU A 1 176 ? 4.471 -16.216 15.398 1.00 86.88 176 LEU A CA 1
ATOM 1403 C C . LEU A 1 176 ? 5.857 -16.859 15.250 1.00 86.88 176 LEU A C 1
ATOM 1405 O O . LEU A 1 176 ? 6.614 -16.894 16.215 1.00 86.88 176 LEU A O 1
ATOM 1409 N N . HIS A 1 177 ? 6.207 -17.280 14.037 1.00 90.38 177 HIS A N 1
ATOM 1410 C CA . HIS A 1 177 ? 7.489 -17.890 13.692 1.00 90.38 177 HIS A CA 1
ATOM 1411 C C . HIS A 1 177 ? 8.402 -16.942 12.892 1.00 90.38 177 HIS A C 1
ATOM 1413 O O . HIS A 1 177 ? 9.173 -17.386 12.041 1.00 90.38 177 HIS A O 1
ATOM 1419 N N . HIS A 1 178 ? 8.326 -15.628 13.125 1.00 89.62 178 HIS A N 1
ATOM 1420 C CA . HIS A 1 178 ? 9.012 -14.632 12.291 1.00 89.62 178 HIS A CA 1
ATOM 1421 C C . HIS A 1 178 ? 10.524 -14.869 12.144 1.00 89.62 178 HIS A C 1
ATOM 1423 O O . HIS A 1 178 ? 11.071 -14.601 11.076 1.00 89.62 178 HIS A O 1
ATOM 1429 N N . GLU A 1 179 ? 11.203 -15.402 13.165 1.00 90.06 179 GLU A N 1
ATOM 1430 C CA . GLU A 1 179 ? 12.635 -15.740 13.103 1.00 90.06 179 GLU A CA 1
ATOM 1431 C C . GLU A 1 179 ? 12.959 -16.739 11.978 1.00 90.06 179 GLU A C 1
ATOM 1433 O O . GLU A 1 179 ? 14.036 -16.682 11.384 1.00 90.06 179 GLU A O 1
ATOM 1438 N N . GLU A 1 180 ? 12.014 -17.621 11.648 1.00 92.69 180 GLU A N 1
ATOM 1439 C CA . GLU A 1 180 ? 12.150 -18.625 10.594 1.00 92.69 180 GLU A CA 1
ATOM 1440 C C . GLU A 1 180 ? 11.784 -18.057 9.214 1.00 92.69 180 GLU A C 1
ATOM 1442 O O . GLU A 1 180 ? 12.477 -18.328 8.233 1.00 92.69 180 GLU A O 1
ATOM 1447 N N . TYR A 1 181 ? 10.707 -17.267 9.125 1.00 93.44 181 TYR A N 1
ATOM 1448 C CA . TYR A 1 181 ? 10.092 -16.887 7.844 1.00 93.44 181 TYR A CA 1
ATOM 1449 C C . TYR A 1 181 ? 10.483 -15.488 7.350 1.00 93.44 181 TYR A C 1
ATOM 1451 O O . TYR A 1 181 ? 10.707 -15.271 6.156 1.00 93.44 181 TYR A O 1
ATOM 1459 N N . TYR A 1 182 ? 10.597 -14.510 8.248 1.00 92.50 182 TYR A N 1
ATOM 1460 C CA . TYR A 1 182 ? 10.658 -13.100 7.847 1.00 92.50 182 TYR A CA 1
ATOM 1461 C C . TYR A 1 182 ? 12.002 -12.685 7.261 1.00 92.50 182 TYR A C 1
ATOM 1463 O O . TYR A 1 182 ? 12.064 -11.705 6.515 1.00 92.50 182 TYR A O 1
ATOM 1471 N N . GLY A 1 183 ? 13.062 -13.456 7.516 1.00 92.12 183 GLY A N 1
ATOM 1472 C CA . GLY A 1 183 ? 14.370 -13.231 6.903 1.00 92.12 183 GLY A CA 1
ATOM 1473 C C . GLY A 1 183 ? 14.338 -13.300 5.372 1.00 92.12 183 GLY A C 1
ATOM 1474 O O . GLY A 1 183 ? 15.067 -12.558 4.719 1.00 92.12 183 GLY A O 1
ATOM 1475 N N . PHE A 1 184 ? 13.477 -14.143 4.789 1.00 92.44 184 PHE A N 1
ATOM 1476 C CA . PHE A 1 184 ? 13.368 -14.300 3.334 1.00 92.44 184 PHE A CA 1
ATOM 1477 C C . PHE A 1 184 ? 12.066 -13.753 2.727 1.00 92.44 184 PHE A C 1
ATOM 1479 O O . PHE A 1 184 ? 11.966 -13.685 1.504 1.00 92.44 184 PHE A O 1
ATOM 1486 N N . MET A 1 185 ? 11.100 -13.341 3.557 1.00 92.94 185 MET A N 1
ATOM 1487 C CA . MET A 1 185 ? 9.863 -12.654 3.142 1.00 92.94 185 MET A CA 1
ATOM 1488 C C . MET A 1 185 ? 9.968 -11.118 3.191 1.00 92.94 185 MET A C 1
ATOM 1490 O O . MET A 1 185 ? 9.023 -10.417 2.833 1.00 92.94 185 MET A O 1
ATOM 1494 N N . GLY A 1 186 ? 11.103 -10.575 3.648 1.00 87.19 186 GLY A N 1
ATOM 1495 C CA . GLY A 1 186 ? 11.269 -9.128 3.813 1.00 87.19 186 GLY A CA 1
ATOM 1496 C C . GLY A 1 186 ? 10.448 -8.569 4.979 1.00 87.19 186 GLY A C 1
ATOM 1497 O O . GLY A 1 186 ? 9.902 -7.474 4.880 1.00 87.19 186 GLY A O 1
ATOM 1498 N N . GLY A 1 187 ? 10.350 -9.316 6.084 1.00 89.00 187 GLY A N 1
ATOM 1499 C CA . GLY A 1 187 ? 9.429 -9.008 7.181 1.00 89.00 187 GLY A CA 1
ATOM 1500 C C . GLY A 1 187 ? 8.052 -9.639 6.980 1.00 89.00 187 GLY A C 1
ATOM 1501 O O . GLY A 1 187 ? 7.916 -10.664 6.317 1.00 89.00 187 GLY A O 1
ATOM 1502 N N . ASP A 1 188 ? 7.027 -8.989 7.530 1.00 89.50 188 ASP A N 1
ATOM 1503 C CA . ASP A 1 188 ? 5.611 -9.333 7.347 1.00 89.50 188 ASP A CA 1
ATOM 1504 C C . ASP A 1 188 ? 5.081 -9.024 5.938 1.00 89.50 188 ASP A C 1
ATOM 1506 O O . ASP A 1 188 ? 3.979 -9.432 5.570 1.00 89.50 188 ASP A O 1
ATOM 1510 N N . ARG A 1 189 ? 5.878 -8.297 5.155 1.00 92.06 189 ARG A N 1
ATOM 1511 C CA . ARG A 1 189 ? 5.507 -7.685 3.888 1.00 92.06 189 ARG A CA 1
ATOM 1512 C C . ARG A 1 189 ? 4.921 -8.675 2.877 1.00 92.06 189 ARG A C 1
ATOM 1514 O O . ARG A 1 189 ? 3.817 -8.467 2.379 1.00 92.06 189 ARG A O 1
ATOM 1521 N N . ASP A 1 190 ? 5.625 -9.777 2.627 1.00 95.25 190 ASP A N 1
ATOM 1522 C CA . ASP A 1 190 ? 5.229 -10.766 1.620 1.00 95.25 190 ASP A CA 1
ATOM 1523 C C . ASP A 1 190 ? 4.310 -11.878 2.173 1.00 95.25 190 ASP A C 1
ATOM 1525 O O . ASP A 1 190 ? 3.853 -12.750 1.428 1.00 95.25 190 ASP A O 1
ATOM 1529 N N . SER A 1 191 ? 3.985 -11.846 3.473 1.00 95.25 191 SER A N 1
ATOM 1530 C CA . SER A 1 191 ? 3.254 -12.913 4.176 1.00 95.25 191 SER A CA 1
ATOM 1531 C C . SER A 1 191 ? 1.905 -13.248 3.536 1.00 95.25 191 SER A C 1
ATOM 1533 O O . SER A 1 191 ? 1.549 -14.420 3.411 1.00 95.25 191 SER A O 1
ATOM 1535 N N . PHE A 1 192 ? 1.149 -12.238 3.094 1.00 96.94 192 PHE A N 1
ATOM 1536 C CA . PHE A 1 192 ? -0.180 -12.443 2.506 1.00 96.94 192 PHE A CA 1
ATOM 1537 C C . PHE A 1 192 ? -0.114 -13.087 1.119 1.00 96.94 192 PHE A C 1
ATOM 1539 O O . PHE A 1 192 ? -0.897 -13.994 0.827 1.00 96.94 192 PHE A O 1
ATOM 1546 N N . ARG A 1 193 ? 0.840 -12.667 0.274 1.00 97.06 193 ARG A N 1
ATOM 1547 C CA . ARG A 1 193 ? 1.062 -13.280 -1.044 1.00 97.06 193 ARG A CA 1
ATOM 1548 C C . ARG A 1 193 ? 1.581 -14.708 -0.880 1.00 97.06 193 ARG A C 1
ATOM 1550 O O . ARG A 1 193 ? 1.075 -15.615 -1.537 1.00 97.06 193 ARG A O 1
ATOM 1557 N N . ALA A 1 194 ? 2.534 -14.924 0.027 1.00 96.62 194 ALA A N 1
ATOM 1558 C CA . ALA A 1 194 ? 3.053 -16.249 0.350 1.00 96.62 194 ALA A CA 1
ATOM 1559 C C . ALA A 1 194 ? 1.937 -17.205 0.804 1.00 96.62 194 ALA A C 1
ATOM 1561 O O . ALA A 1 194 ? 1.823 -18.314 0.280 1.00 96.62 194 ALA A O 1
ATOM 1562 N N . ALA A 1 195 ? 1.068 -16.762 1.717 1.00 97.44 195 ALA A N 1
ATOM 1563 C CA . ALA A 1 195 ? -0.072 -17.546 2.183 1.00 97.44 195 ALA A CA 1
ATOM 1564 C C . ALA A 1 195 ? -1.085 -17.833 1.059 1.00 97.44 195 ALA A C 1
ATOM 1566 O O . ALA A 1 195 ? -1.559 -18.963 0.934 1.00 97.44 195 ALA A O 1
ATOM 1567 N N . ALA A 1 196 ? -1.385 -16.849 0.203 1.00 97.88 196 ALA A N 1
ATOM 1568 C CA . ALA A 1 196 ? -2.262 -17.052 -0.949 1.00 97.88 196 ALA A CA 1
ATOM 1569 C C . ALA A 1 196 ? -1.704 -18.110 -1.915 1.00 97.88 196 ALA A C 1
ATOM 1571 O O . ALA A 1 196 ? -2.441 -18.999 -2.341 1.00 97.88 196 ALA A O 1
ATOM 1572 N N . LEU A 1 197 ? -0.401 -18.059 -2.207 1.00 96.38 197 LEU A N 1
ATOM 1573 C CA . LEU A 1 197 ? 0.273 -19.027 -3.073 1.00 96.38 197 LEU A CA 1
ATOM 1574 C C . LEU A 1 197 ? 0.290 -20.438 -2.473 1.00 96.38 197 LEU A C 1
ATOM 1576 O O . LEU A 1 197 ? -0.040 -21.384 -3.185 1.00 96.38 197 LEU A O 1
ATOM 1580 N N . LEU A 1 198 ? 0.598 -20.590 -1.178 1.00 97.25 198 LEU A N 1
ATOM 1581 C CA . LEU A 1 198 ? 0.546 -21.891 -0.489 1.00 97.25 198 LEU A CA 1
ATOM 1582 C C . LEU A 1 198 ? -0.836 -22.541 -0.568 1.00 97.25 198 LEU A C 1
ATOM 1584 O O . LEU A 1 198 ? -0.949 -23.754 -0.724 1.00 97.25 198 LEU A O 1
ATOM 1588 N N . LEU A 1 199 ? -1.886 -21.728 -0.453 1.00 97.31 199 LEU A N 1
ATOM 1589 C CA . LEU A 1 199 ? -3.271 -22.190 -0.459 1.00 97.31 199 LEU A CA 1
ATOM 1590 C C . LEU A 1 199 ? -3.870 -22.285 -1.871 1.00 97.31 199 LEU A C 1
ATOM 1592 O O . LEU A 1 199 ? -5.044 -22.626 -2.007 1.00 97.31 199 LEU A O 1
ATOM 1596 N N . GLY A 1 200 ? -3.107 -21.958 -2.921 1.00 96.06 200 GLY A N 1
ATOM 1597 C CA . GLY A 1 200 ? -3.606 -21.922 -4.300 1.00 96.06 200 GLY A CA 1
ATOM 1598 C C . GLY A 1 200 ? -4.740 -20.911 -4.516 1.00 96.06 200 GLY A C 1
ATOM 1599 O O . GLY A 1 200 ? -5.585 -21.097 -5.394 1.00 96.06 200 GLY A O 1
ATOM 1600 N N . LYS A 1 201 ? -4.800 -19.856 -3.697 1.00 97.38 201 LYS A N 1
ATOM 1601 C CA . LYS A 1 201 ? -5.839 -18.826 -3.756 1.00 97.38 201 LYS A CA 1
ATOM 1602 C C . LYS A 1 201 ? -5.501 -17.785 -4.810 1.00 97.38 201 LYS A C 1
ATOM 1604 O O . LYS A 1 201 ? -4.367 -17.328 -4.920 1.00 97.38 201 LYS A O 1
ATOM 1609 N N . LYS A 1 202 ? -6.525 -17.358 -5.545 1.00 97.00 202 LYS A N 1
ATOM 1610 C CA . LYS A 1 202 ? -6.433 -16.193 -6.425 1.00 97.00 202 LYS A CA 1
ATOM 1611 C C . LYS A 1 202 ? -6.571 -14.911 -5.609 1.00 97.00 202 LYS A C 1
ATOM 1613 O O . LYS A 1 202 ? -7.375 -14.853 -4.679 1.00 97.00 202 LYS A O 1
ATOM 1618 N N . TRP A 1 203 ? -5.847 -13.881 -6.018 1.00 98.06 203 TRP A N 1
ATOM 1619 C CA . TRP A 1 203 ? -6.040 -12.506 -5.573 1.00 98.06 203 TRP A CA 1
ATOM 1620 C C . TRP A 1 203 ? -6.097 -11.587 -6.790 1.00 98.06 203 TRP A C 1
ATOM 1622 O O . TRP A 1 203 ? -5.618 -11.936 -7.870 1.00 98.06 203 TRP A O 1
ATOM 1632 N N . ALA A 1 204 ? -6.703 -10.426 -6.595 1.00 98.06 204 ALA A N 1
ATOM 1633 C CA . ALA A 1 204 ? -6.637 -9.313 -7.525 1.00 98.06 204 ALA A CA 1
ATOM 1634 C C . ALA A 1 204 ? -5.753 -8.207 -6.928 1.00 98.06 204 ALA A C 1
ATOM 1636 O O . ALA A 1 204 ? -5.186 -8.365 -5.844 1.00 98.06 204 ALA A O 1
ATOM 1637 N N . GLY A 1 205 ? -5.632 -7.073 -7.604 1.00 97.75 205 GLY A N 1
ATOM 1638 C CA . GLY A 1 205 ? -4.832 -5.964 -7.099 1.00 97.75 205 GLY A CA 1
ATOM 1639 C C . GLY A 1 205 ? -4.897 -4.750 -8.012 1.00 97.75 205 GLY A C 1
ATOM 1640 O O . GLY A 1 205 ? -5.888 -4.589 -8.728 1.00 97.75 205 GLY A O 1
ATOM 1641 N N . PRO A 1 206 ? -3.870 -3.889 -8.010 1.00 98.06 206 PRO A N 1
ATOM 1642 C CA . PRO A 1 206 ? -3.867 -2.715 -8.863 1.00 98.06 206 PRO A CA 1
ATOM 1643 C C . PRO A 1 206 ? -3.741 -3.055 -10.354 1.00 98.06 206 PRO A C 1
ATOM 1645 O O . PRO A 1 206 ? -3.097 -4.034 -10.740 1.00 98.06 206 PRO A O 1
ATOM 1648 N N . GLY A 1 207 ? -4.308 -2.187 -11.194 1.00 97.69 207 GLY A N 1
ATOM 1649 C CA . GLY A 1 207 ? -4.140 -2.193 -12.653 1.00 97.69 207 GLY A CA 1
ATOM 1650 C C . GLY A 1 207 ? -2.838 -1.533 -13.121 1.00 97.69 207 GLY A C 1
ATOM 1651 O O . GLY A 1 207 ? -2.575 -1.452 -14.322 1.00 97.69 207 GLY A O 1
ATOM 1652 N N . ARG A 1 208 ? -2.007 -1.064 -12.181 1.00 96.62 208 ARG A N 1
ATOM 1653 C CA . ARG A 1 208 ? -0.705 -0.437 -12.424 1.00 96.62 208 ARG A CA 1
ATOM 1654 C C . ARG A 1 208 ? 0.314 -0.857 -11.357 1.00 96.62 208 ARG A C 1
ATOM 1656 O O . ARG A 1 208 ? -0.059 -1.029 -10.200 1.00 96.62 208 ARG A O 1
ATOM 1663 N N . LEU A 1 209 ? 1.585 -0.998 -11.729 1.00 96.19 209 LEU A N 1
ATOM 1664 C CA . LEU A 1 209 ? 2.690 -1.153 -10.780 1.00 96.19 209 LEU A CA 1
ATOM 1665 C C . LEU A 1 209 ? 2.871 0.088 -9.895 1.00 96.19 209 LEU A C 1
ATOM 1667 O O . LEU A 1 209 ? 2.378 1.179 -10.186 1.00 96.19 209 LEU A O 1
ATOM 1671 N N . ASN A 1 210 ? 3.619 -0.092 -8.811 1.00 96.25 210 ASN A N 1
ATOM 1672 C CA . ASN A 1 210 ? 3.973 1.005 -7.925 1.00 96.25 210 ASN A CA 1
ATOM 1673 C C . ASN A 1 210 ? 4.883 2.025 -8.621 1.00 96.25 210 ASN A C 1
ATOM 1675 O O . ASN A 1 210 ? 5.697 1.671 -9.476 1.00 96.25 210 ASN A O 1
ATOM 1679 N N . ALA A 1 211 ? 4.810 3.272 -8.166 1.00 95.94 211 ALA A N 1
ATOM 1680 C CA . ALA A 1 211 ? 5.746 4.335 -8.519 1.00 95.94 211 ALA A CA 1
ATOM 1681 C C . ALA A 1 211 ? 6.424 4.898 -7.266 1.00 95.94 211 ALA A C 1
ATOM 1683 O O . ALA A 1 211 ? 5.818 4.930 -6.196 1.00 95.94 211 ALA A O 1
ATOM 1684 N N . ALA A 1 212 ? 7.657 5.378 -7.405 1.00 94.75 212 ALA A N 1
ATOM 1685 C CA . ALA A 1 212 ? 8.366 6.077 -6.341 1.00 94.75 212 ALA A CA 1
ATOM 1686 C C . ALA A 1 212 ? 8.100 7.579 -6.455 1.00 94.75 212 ALA A C 1
ATOM 1688 O O . ALA A 1 212 ? 8.354 8.176 -7.495 1.00 94.75 212 ALA A O 1
ATOM 1689 N N . ALA A 1 213 ? 7.588 8.202 -5.398 1.00 93.75 213 ALA A N 1
ATOM 1690 C CA . ALA A 1 213 ? 7.285 9.628 -5.391 1.00 93.75 213 ALA A CA 1
ATOM 1691 C C . ALA A 1 213 ? 7.938 10.343 -4.215 1.00 93.75 213 ALA A C 1
ATOM 1693 O O . ALA A 1 213 ? 8.109 9.777 -3.134 1.00 93.75 213 ALA A O 1
ATOM 1694 N N . GLY A 1 214 ? 8.316 11.599 -4.417 1.00 89.31 214 GLY A N 1
ATOM 1695 C CA . GLY A 1 214 ? 8.969 12.374 -3.372 1.00 89.31 214 GLY A CA 1
ATOM 1696 C C . GLY A 1 214 ? 9.514 13.702 -3.861 1.00 89.31 214 GLY A C 1
ATOM 1697 O O . GLY A 1 214 ? 8.916 14.362 -4.714 1.00 89.31 214 GLY A O 1
ATOM 1698 N N . VAL A 1 215 ? 10.633 14.109 -3.274 1.00 84.44 215 VAL A N 1
ATOM 1699 C CA . VAL A 1 215 ? 11.190 15.453 -3.426 1.00 84.44 215 VAL A CA 1
ATOM 1700 C C . VAL A 1 215 ? 12.003 15.602 -4.707 1.00 84.44 215 VAL A C 1
ATOM 1702 O O . VAL A 1 215 ? 12.700 14.68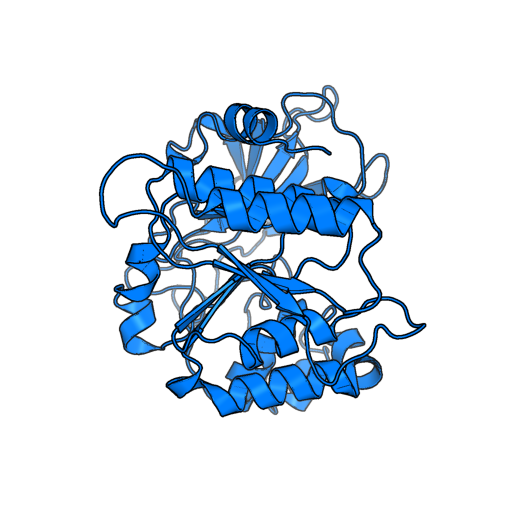2 -5.124 1.00 84.44 215 VAL A O 1
ATOM 1705 N N . ALA A 1 216 ? 11.990 16.807 -5.274 1.00 83.25 216 ALA A N 1
ATOM 1706 C CA . ALA A 1 216 ? 13.011 17.245 -6.221 1.00 83.25 216 ALA A CA 1
ATOM 1707 C C . ALA A 1 216 ? 14.117 17.975 -5.447 1.00 83.25 216 ALA A C 1
ATOM 1709 O O . ALA A 1 216 ? 13.842 18.960 -4.755 1.00 83.25 216 ALA A O 1
ATOM 1710 N N . LEU A 1 217 ? 15.361 17.500 -5.539 1.00 76.19 217 LEU A N 1
ATOM 1711 C CA . LEU A 1 217 ? 16.503 18.141 -4.887 1.00 76.19 217 LEU A CA 1
ATOM 1712 C C . LEU A 1 217 ? 17.246 19.043 -5.888 1.00 76.19 217 LEU A C 1
ATOM 1714 O O . LEU A 1 217 ? 17.263 18.752 -7.078 1.00 76.19 217 LEU A O 1
ATOM 1718 N N . PRO A 1 218 ? 17.922 20.122 -5.449 1.00 73.94 218 PRO A N 1
ATOM 1719 C CA . PRO A 1 218 ? 18.635 21.013 -6.373 1.00 73.94 218 PRO A CA 1
ATOM 1720 C C . PRO A 1 218 ? 19.697 20.312 -7.235 1.00 73.94 218 PRO A C 1
ATOM 1722 O O . PRO A 1 218 ? 19.894 20.681 -8.389 1.00 73.94 218 PRO A O 1
ATOM 1725 N N . ASN A 1 219 ? 20.362 19.297 -6.675 1.00 74.19 219 ASN A N 1
ATOM 1726 C CA . ASN A 1 219 ? 21.409 18.527 -7.353 1.00 74.19 219 ASN A CA 1
ATOM 1727 C C . ASN A 1 219 ? 20.868 17.285 -8.077 1.00 74.19 219 ASN A C 1
ATOM 1729 O O . ASN A 1 219 ? 21.614 16.641 -8.807 1.00 74.19 219 ASN A O 1
ATOM 1733 N N . ASP A 1 220 ? 19.593 16.962 -7.868 1.00 76.25 220 ASP A N 1
ATOM 1734 C CA . ASP A 1 220 ? 18.889 15.884 -8.545 1.00 76.25 220 ASP A CA 1
ATOM 1735 C C . ASP A 1 220 ? 17.451 16.341 -8.862 1.00 76.25 220 ASP A C 1
ATOM 1737 O O . ASP A 1 220 ? 16.525 16.156 -8.061 1.00 76.25 220 ASP A O 1
ATOM 1741 N N . PRO A 1 221 ? 17.264 17.005 -10.020 1.00 72.62 221 PRO A N 1
ATOM 1742 C CA . PRO A 1 221 ? 15.973 17.545 -10.425 1.00 72.62 221 PRO A CA 1
ATOM 1743 C C . PRO A 1 221 ? 15.000 16.460 -10.904 1.00 72.62 221 PRO A C 1
ATOM 1745 O O . PRO A 1 221 ? 13.802 16.740 -11.011 1.00 72.62 221 PRO A O 1
ATOM 1748 N N . GLN A 1 222 ? 15.494 15.250 -11.207 1.00 76.62 222 GLN A N 1
ATOM 1749 C CA . GLN A 1 222 ? 14.629 14.090 -11.425 1.00 76.62 222 GLN A CA 1
ATOM 1750 C C . GLN A 1 222 ? 14.019 13.663 -10.089 1.00 76.62 222 GLN A C 1
ATOM 1752 O O . GLN A 1 222 ? 12.842 13.310 -10.044 1.00 76.62 222 GLN A O 1
ATOM 1757 N N . GLY A 1 223 ? 14.773 13.825 -9.002 1.00 75.44 223 GLY A N 1
ATOM 1758 C CA . GLY A 1 223 ? 14.317 13.652 -7.634 1.00 75.44 223 GLY A CA 1
ATOM 1759 C C . GLY A 1 223 ? 14.347 12.197 -7.189 1.00 75.44 223 GLY A C 1
ATOM 1760 O O . GLY A 1 223 ? 14.519 11.284 -7.990 1.00 75.44 223 GLY A O 1
ATOM 1761 N N . GLY A 1 224 ? 14.086 11.995 -5.901 1.00 75.81 224 GLY A N 1
ATOM 1762 C CA . GLY A 1 224 ? 14.028 10.680 -5.275 1.00 75.81 224 GLY A CA 1
ATOM 1763 C C . GLY A 1 224 ? 12.764 10.520 -4.438 1.00 75.81 224 GLY A C 1
ATOM 1764 O O . GLY A 1 224 ? 12.219 11.482 -3.886 1.00 75.81 224 GLY A O 1
ATOM 1765 N N . GLY A 1 225 ? 12.277 9.286 -4.345 1.00 84.62 225 GLY A N 1
ATOM 1766 C CA . GLY A 1 225 ? 11.003 8.972 -3.718 1.00 84.62 225 GLY A CA 1
ATOM 1767 C C . GLY A 1 225 ? 11.123 8.469 -2.285 1.00 84.62 225 GLY A C 1
ATOM 1768 O O . GLY A 1 225 ? 11.686 7.407 -2.043 1.00 84.62 225 GLY A O 1
ATOM 1769 N N . HIS A 1 226 ? 10.546 9.185 -1.321 1.00 91.12 226 HIS A N 1
ATOM 1770 C CA . HIS A 1 226 ? 10.366 8.677 0.051 1.00 91.12 226 HIS A CA 1
ATOM 1771 C C . HIS A 1 226 ? 9.011 7.973 0.250 1.00 91.12 226 HIS A C 1
ATOM 1773 O O . HIS A 1 226 ? 8.694 7.507 1.345 1.00 91.12 226 HIS A O 1
ATOM 1779 N N . THR A 1 227 ? 8.204 7.934 -0.809 1.00 93.81 227 THR A N 1
ATOM 1780 C CA . THR A 1 227 ? 6.835 7.434 -0.826 1.00 93.81 227 THR A CA 1
ATOM 1781 C C . THR A 1 227 ? 6.664 6.413 -1.943 1.00 93.81 227 THR A C 1
ATOM 1783 O O . THR A 1 227 ? 7.140 6.607 -3.063 1.00 93.81 227 THR A O 1
ATOM 1786 N N . MET A 1 228 ? 5.916 5.356 -1.653 1.00 95.94 228 MET A N 1
ATOM 1787 C CA . MET A 1 228 ? 5.376 4.433 -2.638 1.00 95.94 228 MET A CA 1
ATOM 1788 C C . MET A 1 228 ? 3.959 4.864 -3.034 1.00 95.94 228 MET A C 1
ATOM 1790 O O . MET A 1 228 ? 3.063 4.957 -2.196 1.00 95.94 228 MET A O 1
ATOM 1794 N N . LEU A 1 229 ? 3.755 5.151 -4.319 1.00 97.38 229 LEU A N 1
ATOM 1795 C CA . LEU A 1 229 ? 2.435 5.369 -4.901 1.00 97.38 229 LEU A CA 1
ATOM 1796 C C . LEU A 1 229 ? 1.880 4.048 -5.405 1.00 97.38 229 LEU A C 1
ATOM 1798 O O . LEU A 1 229 ? 2.540 3.340 -6.167 1.00 97.38 229 LEU A O 1
ATOM 1802 N N . GLN A 1 230 ? 0.657 3.735 -4.989 1.00 98.12 230 GLN A N 1
ATOM 1803 C CA . GLN A 1 230 ? 0.018 2.460 -5.298 1.00 98.12 230 GLN A CA 1
ATOM 1804 C C . GLN A 1 230 ? -1.393 2.705 -5.827 1.00 98.12 230 GLN A C 1
ATOM 1806 O O . GLN A 1 230 ? -2.136 3.552 -5.318 1.00 98.12 230 GLN A O 1
ATOM 1811 N N . ALA A 1 231 ? -1.736 2.016 -6.911 1.00 98.31 231 ALA A N 1
ATOM 1812 C CA . ALA A 1 231 ? -2.955 2.273 -7.666 1.00 98.31 231 ALA A CA 1
ATOM 1813 C C . ALA A 1 231 ? -4.159 1.444 -7.187 1.00 98.31 231 ALA A C 1
ATOM 1815 O O . ALA A 1 231 ? -4.034 0.554 -6.347 1.00 98.31 231 ALA A O 1
ATOM 1816 N N . ASP A 1 232 ? -5.333 1.748 -7.724 1.00 98.00 232 ASP A N 1
ATOM 1817 C CA . ASP A 1 232 ? -6.529 0.909 -7.691 1.00 98.00 232 ASP A CA 1
ATOM 1818 C C . ASP A 1 232 ? -6.535 -0.102 -8.864 1.00 98.00 232 ASP A C 1
ATOM 1820 O O . ASP A 1 232 ? -5.619 -0.088 -9.704 1.00 98.00 232 ASP A O 1
ATOM 1824 N N . PRO A 1 233 ? -7.527 -1.012 -8.943 1.00 97.81 233 PRO A N 1
ATOM 1825 C CA . PRO A 1 233 ? -7.670 -1.938 -10.067 1.00 97.81 233 PRO A CA 1
ATOM 1826 C C . PRO A 1 233 ? -7.784 -1.269 -11.445 1.00 97.81 233 PRO A C 1
ATOM 1828 O O . PRO A 1 233 ? -7.421 -1.874 -12.451 1.00 97.81 233 PRO A O 1
ATOM 1831 N N . GLU A 1 234 ? -8.233 -0.016 -11.508 1.00 96.31 234 GLU A N 1
ATOM 1832 C CA . GLU A 1 234 ? -8.328 0.790 -12.728 1.00 96.31 234 GLU A CA 1
ATOM 1833 C C . GLU A 1 234 ? -7.000 1.480 -13.106 1.00 96.31 234 GLU A C 1
ATOM 1835 O O . GLU A 1 234 ? -6.895 2.106 -14.166 1.00 96.31 234 GLU A O 1
ATOM 1840 N N . GLY A 1 235 ? -5.966 1.364 -12.268 1.00 96.88 235 GLY A N 1
ATOM 1841 C CA . GLY A 1 235 ? -4.641 1.938 -12.497 1.00 96.88 235 GLY A CA 1
ATOM 1842 C C . GLY A 1 235 ? -4.528 3.430 -12.162 1.00 96.88 235 GLY A C 1
ATOM 1843 O O . GLY A 1 235 ? -3.559 4.075 -12.590 1.00 96.88 235 GLY A O 1
ATOM 1844 N N . LYS A 1 236 ? -5.492 3.986 -11.418 1.00 97.44 236 LYS A N 1
ATOM 1845 C CA . LYS A 1 236 ? -5.437 5.336 -10.841 1.00 97.44 236 LYS A CA 1
ATOM 1846 C C . LYS A 1 236 ? -4.807 5.291 -9.458 1.00 97.44 236 LYS A C 1
ATOM 1848 O O . LYS A 1 236 ? -5.049 4.360 -8.696 1.00 97.44 236 LYS A O 1
ATOM 1853 N N . TRP A 1 237 ? -4.042 6.315 -9.089 1.00 98.25 237 TRP A N 1
ATOM 1854 C CA . TRP A 1 237 ? -3.423 6.364 -7.764 1.00 98.25 237 TRP A CA 1
ATOM 1855 C C . TRP A 1 237 ? -4.487 6.349 -6.660 1.00 98.25 237 TRP A C 1
ATOM 1857 O O . TRP A 1 237 ? -5.501 7.054 -6.731 1.00 98.25 237 TRP A O 1
ATOM 1867 N N . MET A 1 238 ? -4.276 5.498 -5.658 1.00 97.94 238 MET A N 1
ATOM 1868 C CA . MET A 1 238 ? -5.215 5.290 -4.555 1.00 97.94 238 MET A CA 1
ATOM 1869 C C . MET A 1 238 ? -4.548 5.466 -3.193 1.00 97.94 238 MET A C 1
ATOM 1871 O O . MET A 1 238 ? -5.174 6.022 -2.291 1.00 97.94 238 MET A O 1
ATOM 1875 N N . PHE A 1 239 ? -3.286 5.054 -3.066 1.00 98.38 239 PHE A N 1
ATOM 1876 C CA . PHE A 1 239 ? -2.535 5.113 -1.819 1.00 98.38 239 PHE A CA 1
ATOM 1877 C C . PHE A 1 239 ? -1.239 5.906 -1.979 1.00 98.38 239 PHE A C 1
ATOM 1879 O O . PHE A 1 239 ? -0.487 5.710 -2.938 1.00 98.38 239 PHE A O 1
ATOM 1886 N N . VAL A 1 240 ? -0.981 6.769 -0.998 1.00 97.56 240 VAL A N 1
ATOM 1887 C CA . VAL A 1 240 ? 0.310 7.405 -0.732 1.00 97.56 240 VAL A CA 1
ATOM 1888 C C . VAL A 1 240 ? 0.900 6.701 0.482 1.00 97.56 240 VAL A C 1
ATOM 1890 O O . VAL A 1 240 ? 0.586 7.048 1.621 1.00 97.56 240 VAL A O 1
ATOM 1893 N N . HIS A 1 241 ? 1.725 5.688 0.243 1.00 96.12 241 HIS A N 1
ATOM 1894 C CA . HIS A 1 241 ? 2.401 4.942 1.295 1.00 96.12 241 HIS A CA 1
ATOM 1895 C C . HIS A 1 241 ? 3.745 5.615 1.599 1.00 96.12 241 HIS A C 1
ATOM 1897 O O . HIS A 1 241 ? 4.757 5.373 0.941 1.00 96.12 241 HIS A O 1
ATOM 1903 N N . ALA A 1 242 ? 3.740 6.526 2.574 1.00 93.19 242 ALA A N 1
ATOM 1904 C CA . ALA A 1 242 ? 4.865 7.391 2.938 1.00 93.19 242 ALA A CA 1
ATOM 1905 C C . ALA A 1 242 ? 5.878 6.666 3.848 1.00 93.19 242 ALA A C 1
ATOM 1907 O O . ALA A 1 242 ? 6.221 7.119 4.941 1.00 93.19 242 ALA A O 1
ATOM 1908 N N . ASN A 1 243 ? 6.336 5.501 3.398 1.00 85.38 243 ASN A N 1
ATOM 1909 C CA . ASN A 1 243 ? 7.108 4.540 4.179 1.00 85.38 243 ASN A CA 1
ATOM 1910 C C . ASN A 1 243 ? 8.501 5.039 4.605 1.00 85.38 243 ASN A C 1
ATOM 1912 O O . ASN A 1 243 ? 8.965 4.663 5.683 1.00 85.38 243 ASN A O 1
ATOM 1916 N N . LEU A 1 244 ? 9.174 5.878 3.808 1.00 85.50 244 LEU A N 1
ATOM 1917 C CA . LEU A 1 244 ? 10.528 6.362 4.120 1.00 85.50 244 LEU A CA 1
ATOM 1918 C C . LEU A 1 244 ? 10.550 7.760 4.744 1.00 85.50 244 LEU A C 1
ATOM 1920 O O . LEU A 1 244 ? 11.541 8.120 5.382 1.00 85.50 244 LEU A O 1
ATOM 1924 N N . ILE A 1 245 ? 9.469 8.537 4.610 1.00 84.88 245 ILE A N 1
ATOM 1925 C CA . ILE A 1 245 ? 9.447 9.940 5.048 1.00 84.88 245 ILE A CA 1
ATOM 1926 C C . ILE A 1 245 ? 9.737 10.084 6.548 1.00 84.88 245 ILE A C 1
ATOM 1928 O O . ILE A 1 245 ? 10.456 10.983 6.959 1.00 84.88 245 ILE A O 1
ATOM 1932 N N . LYS A 1 246 ? 9.273 9.122 7.352 1.00 77.75 246 LYS A N 1
ATOM 1933 C CA . LYS A 1 246 ? 9.440 9.064 8.814 1.00 77.75 246 LYS A CA 1
ATOM 1934 C C . LYS A 1 246 ? 10.885 8.861 9.288 1.00 77.75 246 LYS A C 1
ATOM 1936 O O . LYS A 1 246 ? 11.141 8.851 10.490 1.00 77.75 246 LYS A O 1
ATOM 1941 N N . HIS A 1 247 ? 11.816 8.624 8.366 1.00 78.56 247 HIS A N 1
ATOM 1942 C CA . HIS A 1 247 ? 13.222 8.361 8.662 1.00 78.56 247 HIS A CA 1
ATOM 1943 C C . HIS A 1 247 ? 14.144 9.528 8.287 1.00 78.56 247 HIS A C 1
ATOM 1945 O O . HIS A 1 247 ? 15.363 9.401 8.408 1.00 78.56 247 HIS A O 1
ATOM 1951 N N . GLY A 1 248 ? 13.604 10.670 7.849 1.00 75.62 248 GLY A N 1
ATOM 1952 C CA . GLY A 1 248 ? 14.425 11.824 7.505 1.00 75.62 248 GLY A CA 1
ATOM 1953 C C . GLY A 1 248 ? 13.638 13.116 7.327 1.00 75.62 248 GLY A C 1
ATOM 1954 O O . GLY A 1 248 ? 12.453 13.122 7.035 1.00 75.62 248 GLY A O 1
ATOM 1955 N N . SER A 1 249 ? 14.328 14.248 7.449 1.00 79.81 249 SER A N 1
ATOM 1956 C CA . SER A 1 249 ? 13.725 15.559 7.197 1.00 79.81 249 SER A CA 1
ATOM 1957 C C . SER A 1 249 ? 13.912 15.953 5.738 1.00 79.81 249 SER A C 1
ATOM 1959 O O . SER A 1 249 ? 15.039 15.969 5.249 1.00 79.81 249 SER A O 1
ATOM 1961 N N . PHE A 1 250 ? 12.844 16.308 5.034 1.00 83.75 250 PHE A N 1
ATOM 1962 C CA . PHE A 1 250 ? 12.869 16.654 3.611 1.00 83.75 250 PHE A CA 1
ATOM 1963 C C . PHE A 1 250 ? 12.521 18.135 3.387 1.00 83.75 250 PHE A C 1
ATOM 1965 O O . PHE A 1 250 ? 11.704 18.682 4.137 1.00 83.75 250 PHE A O 1
ATOM 1972 N N . PRO A 1 251 ? 13.148 18.812 2.402 1.00 84.31 251 PRO A N 1
ATOM 1973 C CA . PRO A 1 251 ? 12.733 20.154 2.010 1.00 84.31 251 PRO A CA 1
ATOM 1974 C C . PRO A 1 251 ? 11.351 20.105 1.350 1.00 84.31 251 PRO A C 1
ATOM 1976 O O . PRO A 1 251 ? 10.983 19.094 0.757 1.00 84.31 251 PRO A O 1
ATOM 1979 N N . LYS A 1 252 ? 10.601 21.206 1.441 1.00 86.62 252 LYS A N 1
ATOM 1980 C CA . LYS A 1 252 ? 9.326 21.352 0.731 1.00 86.62 252 LYS A CA 1
ATOM 1981 C C . LYS A 1 252 ? 9.549 21.832 -0.714 1.00 86.62 252 LYS A C 1
ATOM 1983 O O . LYS A 1 252 ? 10.489 22.604 -0.924 1.00 86.62 252 LYS A O 1
ATOM 1988 N N . PRO A 1 253 ? 8.669 21.474 -1.668 1.00 90.31 253 PRO A N 1
ATOM 1989 C CA . PRO A 1 253 ? 7.536 20.545 -1.518 1.00 90.31 253 PRO A CA 1
ATOM 1990 C C . PRO A 1 253 ? 7.995 19.107 -1.232 1.00 90.31 253 PRO A C 1
ATOM 1992 O O . PRO A 1 253 ? 9.008 18.663 -1.769 1.00 90.31 253 PRO A O 1
ATOM 1995 N N . LEU A 1 254 ? 7.266 18.406 -0.357 1.00 91.81 254 LEU A N 1
ATOM 1996 C CA . LEU A 1 254 ? 7.548 17.016 0.019 1.00 91.81 254 LEU A CA 1
ATOM 1997 C C . LEU A 1 254 ? 7.250 16.047 -1.125 1.00 91.81 254 LEU A C 1
ATOM 1999 O O . LEU A 1 254 ? 7.943 15.038 -1.260 1.00 91.81 254 LEU A O 1
ATOM 2003 N N . TRP A 1 255 ? 6.243 16.351 -1.940 1.00 93.94 255 TRP A N 1
ATOM 2004 C CA . TRP A 1 255 ? 5.864 15.547 -3.093 1.00 93.94 255 TRP A CA 1
ATOM 2005 C C . TRP A 1 255 ? 5.868 16.410 -4.353 1.00 93.94 255 TRP A C 1
ATOM 2007 O O . TRP A 1 255 ? 5.043 17.302 -4.520 1.00 93.94 255 TRP A O 1
ATOM 2017 N N . ALA A 1 256 ? 6.829 16.152 -5.237 1.00 93.38 256 ALA A N 1
ATOM 2018 C CA . ALA A 1 256 ? 7.073 16.946 -6.438 1.00 93.38 256 ALA A CA 1
ATOM 2019 C C . ALA A 1 256 ? 7.216 16.088 -7.697 1.00 93.38 256 ALA A C 1
ATOM 2021 O O . ALA A 1 256 ? 6.717 16.466 -8.756 1.00 93.38 256 ALA A O 1
ATOM 2022 N N . LYS A 1 257 ? 7.899 14.943 -7.587 1.00 94.56 257 LYS A N 1
ATOM 2023 C CA . LYS A 1 257 ? 8.244 14.070 -8.716 1.00 94.56 257 LYS A CA 1
ATOM 2024 C C . LYS A 1 257 ? 7.756 12.650 -8.489 1.00 94.56 257 LYS A C 1
ATOM 2026 O O . LYS A 1 257 ? 7.699 12.191 -7.347 1.00 94.56 257 LYS A O 1
ATOM 2031 N N . ILE A 1 258 ? 7.424 11.972 -9.585 1.00 95.25 258 ILE A N 1
ATOM 2032 C CA . ILE A 1 258 ? 6.992 10.574 -9.619 1.00 95.25 258 ILE A CA 1
ATOM 2033 C C . ILE A 1 258 ? 7.853 9.823 -10.628 1.00 95.25 258 ILE A C 1
ATOM 2035 O O . ILE A 1 258 ? 7.791 10.094 -11.822 1.00 95.25 258 ILE A O 1
ATOM 2039 N N . HIS A 1 259 ? 8.617 8.853 -10.148 1.00 94.69 259 HIS A N 1
ATOM 2040 C CA . HIS A 1 259 ? 9.386 7.905 -10.941 1.00 94.69 259 HIS A CA 1
ATOM 2041 C C . HIS A 1 259 ? 8.589 6.624 -11.113 1.00 94.69 259 HIS A C 1
ATOM 2043 O O . HIS A 1 259 ? 8.183 5.998 -10.132 1.00 94.69 259 HIS A O 1
ATOM 2049 N N . ARG A 1 260 ? 8.388 6.208 -12.358 1.00 95.12 260 ARG A N 1
ATOM 2050 C CA . ARG A 1 260 ? 7.694 4.959 -12.675 1.00 95.12 260 ARG A CA 1
ATOM 2051 C C . ARG A 1 260 ? 8.286 4.291 -13.900 1.00 95.12 260 ARG A C 1
ATOM 2053 O O . ARG A 1 260 ? 8.867 4.951 -14.760 1.00 95.12 260 ARG A O 1
ATOM 2060 N N . ALA A 1 261 ? 8.061 2.989 -14.016 1.00 95.44 261 ALA A N 1
ATOM 2061 C CA . ALA A 1 261 ? 8.253 2.311 -15.285 1.00 95.44 261 ALA A CA 1
ATOM 2062 C C . ALA A 1 261 ? 7.282 2.878 -16.340 1.00 95.44 261 ALA A C 1
ATOM 2064 O O . ALA A 1 261 ? 6.135 3.227 -16.047 1.00 95.44 261 ALA A O 1
ATOM 2065 N N . THR A 1 262 ? 7.729 2.972 -17.587 1.00 95.12 262 THR A N 1
ATOM 2066 C CA . THR A 1 262 ? 6.882 3.421 -18.699 1.00 95.12 262 THR A CA 1
ATOM 2067 C C . THR A 1 262 ? 5.855 2.357 -19.073 1.00 95.12 262 THR A C 1
ATOM 2069 O O . THR A 1 262 ? 4.702 2.690 -19.342 1.00 95.12 262 THR A O 1
ATOM 2072 N N . ASN A 1 263 ? 6.258 1.081 -19.032 1.00 93.44 263 ASN A N 1
ATOM 2073 C CA . ASN A 1 263 ? 5.370 -0.073 -19.152 1.00 93.44 263 ASN A CA 1
ATOM 2074 C C . ASN A 1 263 ? 4.973 -0.589 -17.761 1.00 93.44 263 ASN A C 1
ATOM 2076 O O . ASN A 1 263 ? 5.534 -1.565 -17.258 1.00 93.44 263 ASN A O 1
ATOM 2080 N N . ASP A 1 264 ? 4.038 0.111 -17.123 1.00 95.75 264 ASP A N 1
ATOM 2081 C CA . ASP A 1 264 ? 3.606 -0.153 -15.750 1.00 95.75 264 ASP A CA 1
ATOM 2082 C C . ASP A 1 264 ? 2.131 -0.536 -15.623 1.00 95.75 264 ASP A C 1
ATOM 2084 O O . ASP A 1 264 ? 1.655 -0.702 -14.504 1.00 95.75 264 ASP A O 1
ATOM 2088 N N . LYS A 1 265 ? 1.395 -0.689 -16.728 1.00 96.69 265 LYS A N 1
ATOM 2089 C CA . LYS A 1 265 ? -0.027 -1.058 -16.710 1.00 96.69 265 LYS A CA 1
ATOM 2090 C C . LYS A 1 265 ? -0.233 -2.529 -17.029 1.00 96.69 265 LYS A C 1
ATOM 2092 O O . LYS A 1 265 ? 0.338 -3.048 -17.983 1.00 96.69 265 LYS A O 1
ATOM 2097 N N . PHE A 1 266 ? -1.115 -3.163 -16.268 1.00 96.50 266 PHE A N 1
ATOM 2098 C CA . PHE A 1 266 ? -1.609 -4.497 -16.586 1.00 96.50 266 PHE A CA 1
ATOM 2099 C C . PHE A 1 266 ? -2.561 -4.430 -17.788 1.00 96.50 266 PHE A C 1
ATOM 2101 O O . PHE A 1 266 ? -3.226 -3.415 -18.024 1.00 96.50 266 PHE A O 1
ATOM 2108 N N . ALA A 1 267 ? -2.632 -5.513 -18.562 1.00 95.81 267 ALA A N 1
ATOM 2109 C CA . ALA A 1 267 ? -3.549 -5.608 -19.689 1.00 95.81 267 ALA A CA 1
ATOM 2110 C C . ALA A 1 267 ? -5.012 -5.472 -19.247 1.00 95.81 267 ALA A C 1
ATOM 2112 O O . ALA A 1 267 ? -5.391 -5.844 -18.134 1.00 95.81 267 ALA A O 1
ATOM 2113 N N . GLN A 1 268 ? -5.852 -4.951 -20.143 1.00 93.25 268 GLN A N 1
ATOM 2114 C CA . GLN A 1 268 ? -7.260 -4.685 -19.857 1.00 93.25 268 GLN A CA 1
ATOM 2115 C C . GLN A 1 268 ? -7.978 -5.932 -19.315 1.00 93.25 268 GLN A C 1
ATOM 2117 O O . GLN A 1 268 ? -7.912 -7.005 -19.909 1.00 93.25 268 GLN A O 1
ATOM 2122 N N . GLY A 1 269 ? -8.691 -5.770 -18.198 1.00 91.31 269 GLY A N 1
ATOM 2123 C CA . GLY A 1 269 ? -9.397 -6.866 -17.526 1.00 91.31 269 GLY A CA 1
ATOM 2124 C C . GLY A 1 269 ? -8.509 -7.736 -16.629 1.00 91.31 269 GLY A C 1
ATOM 2125 O O . GLY A 1 269 ? -9.013 -8.679 -16.030 1.00 91.31 269 GLY A O 1
ATOM 2126 N N . THR A 1 270 ? -7.218 -7.419 -16.507 1.00 95.62 270 THR A N 1
ATOM 2127 C CA . THR A 1 270 ? -6.275 -8.096 -15.608 1.00 95.62 270 THR A CA 1
ATOM 2128 C C . THR A 1 270 ? -5.684 -7.109 -14.603 1.00 95.62 270 THR A C 1
ATOM 2130 O O . THR A 1 270 ? -5.719 -5.897 -14.810 1.00 95.62 270 THR A O 1
ATOM 2133 N N . THR A 1 271 ? -5.144 -7.625 -13.504 1.00 97.19 271 THR A N 1
ATOM 2134 C CA . THR A 1 271 ? -4.515 -6.833 -12.438 1.00 97.19 271 THR A CA 1
ATOM 2135 C C . THR A 1 271 ? -3.310 -7.575 -11.876 1.00 97.19 271 THR A C 1
ATOM 2137 O O . THR A 1 271 ? -3.053 -8.726 -12.245 1.00 97.19 271 THR A O 1
ATOM 2140 N N . TYR A 1 272 ? -2.618 -6.974 -10.906 1.00 96.94 272 TYR A N 1
ATOM 2141 C CA . TYR A 1 272 ? -1.692 -7.716 -10.054 1.00 96.94 272 TYR A CA 1
ATOM 2142 C C . TYR A 1 272 ? -2.328 -9.024 -9.539 1.00 96.94 272 TYR A C 1
ATOM 2144 O O . TYR A 1 272 ? -3.505 -9.051 -9.172 1.00 96.94 272 TYR A O 1
ATOM 2152 N N . GLY A 1 273 ? -1.550 -10.111 -9.604 1.00 92.56 273 GLY A N 1
ATOM 2153 C CA . GLY A 1 273 ? -2.014 -11.503 -9.508 1.00 92.56 273 GLY A CA 1
ATOM 2154 C C . GLY A 1 273 ? -2.098 -12.228 -10.864 1.00 92.56 273 GLY A C 1
ATOM 2155 O O . GLY A 1 273 ? -1.941 -13.446 -10.918 1.00 92.56 273 GLY A O 1
ATOM 2156 N N . SER A 1 274 ? -2.252 -11.493 -11.973 1.00 94.00 274 SER A N 1
ATOM 2157 C CA . SER A 1 274 ? -2.253 -12.022 -13.349 1.00 94.00 274 SER A CA 1
ATOM 2158 C C . SER A 1 274 ? -0.910 -11.758 -14.035 1.00 94.00 274 SER A C 1
ATOM 2160 O O . SER A 1 274 ? -0.756 -10.758 -14.727 1.00 94.00 274 SER A O 1
ATOM 2162 N N . ILE A 1 275 ? 0.075 -12.629 -13.818 1.00 90.06 275 ILE A N 1
ATOM 2163 C CA . ILE A 1 275 ? 1.479 -12.404 -14.233 1.00 90.06 275 ILE A CA 1
ATOM 2164 C C . ILE A 1 275 ? 1.876 -13.104 -15.539 1.00 90.06 275 ILE A C 1
ATOM 2166 O O . ILE A 1 275 ? 3.006 -12.975 -15.994 1.00 90.06 275 ILE A O 1
ATOM 2170 N N . GLU A 1 276 ? 0.965 -13.893 -16.098 1.00 90.88 276 GLU A N 1
ATOM 2171 C CA . GLU A 1 276 ? 1.166 -14.605 -17.359 1.00 90.88 276 GLU A CA 1
ATOM 2172 C C . GLU A 1 276 ? 1.059 -13.632 -18.549 1.00 90.88 276 GLU A C 1
ATOM 2174 O O . GLU A 1 276 ? 0.538 -12.519 -18.380 1.00 90.88 276 GLU A O 1
ATOM 2179 N N . PRO A 1 277 ? 1.501 -14.027 -19.760 1.00 92.31 277 PRO A N 1
ATOM 2180 C CA . PRO A 1 277 ? 1.355 -13.203 -20.953 1.00 92.31 277 PRO A CA 1
ATOM 2181 C C . PRO A 1 277 ? -0.070 -12.644 -21.100 1.00 92.31 277 PRO A C 1
ATOM 2183 O O . PRO A 1 277 ? -1.039 -13.401 -20.978 1.00 92.31 277 PRO A O 1
ATOM 2186 N N . PRO A 1 278 ? -0.228 -11.333 -21.366 1.00 92.88 278 PRO A N 1
ATOM 2187 C CA . PRO A 1 278 ? 0.798 -10.374 -21.810 1.00 92.88 278 PRO A CA 1
ATOM 2188 C C . PRO A 1 278 ? 1.493 -9.564 -20.688 1.00 92.88 278 PRO A C 1
ATOM 2190 O O . PRO A 1 278 ? 2.141 -8.563 -20.983 1.00 92.88 278 PRO A O 1
ATOM 2193 N N . ASN A 1 279 ? 1.328 -9.924 -19.410 1.00 94.31 279 ASN A N 1
ATOM 2194 C CA . ASN A 1 279 ? 1.835 -9.136 -18.273 1.00 94.31 279 ASN A CA 1
ATOM 2195 C C . ASN A 1 279 ? 3.235 -9.562 -17.789 1.00 94.31 279 ASN A C 1
ATOM 2197 O O . ASN A 1 279 ? 3.784 -8.954 -16.870 1.00 94.31 279 ASN A O 1
ATOM 2201 N N . ASP A 1 280 ? 3.825 -10.593 -18.386 1.00 91.88 280 ASP A N 1
ATOM 2202 C CA . ASP A 1 280 ? 5.082 -11.225 -17.973 1.00 91.88 280 ASP A CA 1
ATOM 2203 C C . ASP A 1 280 ? 6.329 -10.339 -18.159 1.00 91.88 280 ASP A C 1
ATOM 2205 O O . ASP A 1 280 ? 7.354 -10.584 -17.517 1.00 91.88 280 ASP A O 1
ATOM 2209 N N . GLY A 1 281 ? 6.229 -9.280 -18.972 1.00 90.25 281 GLY A N 1
ATOM 2210 C CA . GLY A 1 281 ? 7.271 -8.263 -19.190 1.00 90.25 281 GLY A CA 1
ATOM 2211 C C . GLY A 1 281 ? 7.036 -6.922 -18.477 1.00 90.25 281 GLY A C 1
ATOM 2212 O O . GLY A 1 281 ? 7.714 -5.935 -18.769 1.00 90.25 281 GLY A O 1
ATOM 2213 N N . ILE A 1 282 ? 6.054 -6.825 -17.572 1.00 92.50 282 ILE A N 1
ATOM 2214 C CA . ILE A 1 282 ? 5.750 -5.557 -16.892 1.00 92.50 282 ILE A CA 1
ATOM 2215 C C . ILE A 1 282 ? 6.920 -5.121 -15.989 1.00 92.50 282 ILE A C 1
ATOM 2217 O O . ILE A 1 282 ? 7.442 -5.907 -15.190 1.00 92.50 282 ILE A O 1
ATOM 2221 N N . GLY A 1 283 ? 7.358 -3.867 -16.141 1.00 91.44 283 GLY A N 1
ATOM 2222 C CA . GLY A 1 283 ? 8.530 -3.324 -15.444 1.00 91.44 283 GLY A CA 1
ATOM 2223 C C . GLY A 1 283 ? 9.885 -3.928 -15.850 1.00 91.44 283 GLY A C 1
ATOM 2224 O O . GLY A 1 283 ? 10.881 -3.686 -15.167 1.00 91.44 283 GLY A O 1
ATOM 2225 N N . GLU A 1 284 ? 9.956 -4.715 -16.929 1.00 92.44 284 GLU A N 1
ATOM 2226 C CA . GLU A 1 284 ? 11.221 -5.275 -17.414 1.00 92.44 284 GLU A CA 1
ATOM 2227 C C . GLU A 1 284 ? 12.221 -4.167 -17.785 1.00 92.44 284 GLU A C 1
ATOM 2229 O O . GLU A 1 284 ? 11.865 -3.140 -18.361 1.00 92.44 284 GLU A O 1
ATOM 2234 N N . GLY A 1 285 ? 13.491 -4.364 -17.421 1.00 92.94 285 GLY A N 1
ATOM 2235 C CA . GLY A 1 285 ? 14.558 -3.392 -17.673 1.00 92.94 285 GLY A CA 1
ATOM 2236 C C . GLY A 1 285 ? 14.653 -2.254 -16.657 1.00 92.94 285 GLY A C 1
ATOM 2237 O O . GLY A 1 285 ? 15.659 -1.543 -16.654 1.00 92.94 285 GLY A O 1
ATOM 2238 N N . VAL A 1 286 ? 13.679 -2.113 -15.753 1.00 93.69 286 VAL A N 1
ATOM 2239 C CA . VAL A 1 286 ? 13.697 -1.110 -14.681 1.00 93.69 286 VAL A CA 1
ATOM 2240 C C . VAL A 1 286 ? 14.292 -1.706 -13.408 1.00 93.69 286 VAL A C 1
ATOM 2242 O O . VAL A 1 286 ? 13.930 -2.799 -12.974 1.00 93.69 286 VAL A O 1
ATOM 2245 N N . LYS A 1 287 ? 15.213 -0.968 -12.790 1.00 91.25 287 LYS A N 1
ATOM 2246 C CA . LYS A 1 287 ? 15.820 -1.284 -11.497 1.00 91.25 287 LYS A CA 1
ATOM 2247 C C . LYS A 1 287 ? 15.504 -0.193 -10.482 1.00 91.25 287 LYS A C 1
ATOM 2249 O O . LYS A 1 287 ? 15.475 0.993 -10.811 1.00 91.25 287 LYS A O 1
ATOM 2254 N N . LEU A 1 288 ? 15.322 -0.615 -9.239 1.00 89.88 288 LEU A N 1
ATOM 2255 C CA . LEU A 1 288 ? 15.116 0.258 -8.092 1.00 89.88 288 LEU A CA 1
ATOM 2256 C C . LEU A 1 288 ? 16.432 0.425 -7.330 1.00 89.88 288 LEU A C 1
ATOM 2258 O O . LEU A 1 288 ? 17.107 -0.570 -7.059 1.00 89.88 288 LEU A O 1
ATOM 2262 N N . HIS A 1 289 ? 16.769 1.652 -6.945 1.00 87.44 289 HIS A N 1
ATOM 2263 C CA . HIS A 1 289 ? 17.858 1.940 -6.010 1.00 87.44 289 HIS A CA 1
ATOM 2264 C C . HIS A 1 289 ? 17.305 2.655 -4.791 1.00 87.44 289 HIS A C 1
ATOM 2266 O O . HIS A 1 289 ? 16.552 3.614 -4.930 1.00 87.44 289 HIS A O 1
ATOM 2272 N N . VAL A 1 290 ? 17.684 2.187 -3.603 1.00 84.81 290 VAL A N 1
ATOM 2273 C CA . VAL A 1 290 ? 17.386 2.874 -2.344 1.00 84.81 290 VAL A CA 1
ATOM 2274 C C . VAL A 1 290 ? 18.690 3.448 -1.812 1.00 84.81 290 VAL A C 1
ATOM 2276 O O . VAL A 1 290 ? 19.570 2.705 -1.375 1.00 84.81 290 VAL A O 1
ATOM 2279 N N . PHE A 1 291 ? 18.828 4.767 -1.870 1.00 80.38 291 PHE A N 1
ATOM 2280 C CA . PHE A 1 291 ? 19.971 5.477 -1.307 1.00 80.38 291 PHE A CA 1
ATOM 2281 C C . PHE A 1 291 ? 19.729 5.715 0.176 1.00 80.38 291 PHE A C 1
ATOM 2283 O O . PHE A 1 291 ? 18.615 6.042 0.565 1.00 80.38 291 PHE A O 1
ATOM 2290 N N . ALA A 1 292 ? 20.759 5.540 1.006 1.00 73.19 292 ALA A N 1
ATOM 2291 C CA . ALA A 1 292 ? 20.689 5.806 2.446 1.00 73.19 292 ALA A CA 1
ATOM 2292 C C . ALA A 1 292 ? 21.388 7.116 2.855 1.00 73.19 292 ALA A C 1
ATOM 2294 O O . ALA A 1 292 ? 21.164 7.602 3.960 1.00 73.19 292 ALA A O 1
ATOM 2295 N N . ASP A 1 293 ? 22.213 7.692 1.975 1.00 66.81 293 ASP A N 1
ATOM 2296 C CA . ASP A 1 293 ? 23.022 8.890 2.224 1.00 66.81 293 ASP A CA 1
ATOM 2297 C C . ASP A 1 293 ? 22.739 9.938 1.126 1.00 66.81 293 ASP A C 1
ATOM 2299 O O . ASP A 1 293 ? 22.837 9.598 -0.055 1.00 66.81 293 ASP A O 1
ATOM 2303 N N . PRO A 1 294 ? 22.343 11.184 1.462 1.00 63.66 294 PRO A N 1
ATOM 2304 C CA . PRO A 1 294 ? 22.133 11.718 2.813 1.00 63.66 294 PRO A CA 1
ATOM 2305 C C . PRO A 1 294 ? 20.802 11.313 3.460 1.00 63.66 294 PRO A C 1
ATOM 2307 O O . PRO A 1 294 ? 20.578 11.649 4.623 1.00 63.66 294 PRO A O 1
ATOM 2310 N N . LYS A 1 295 ? 19.883 10.673 2.719 1.00 70.62 295 LYS A N 1
ATOM 2311 C CA . LYS A 1 295 ? 18.527 10.311 3.178 1.00 70.62 295 LYS A CA 1
ATOM 2312 C C . LYS A 1 295 ? 18.025 9.060 2.462 1.00 70.62 295 LYS A C 1
ATOM 2314 O O . LYS A 1 295 ? 18.450 8.800 1.343 1.00 70.62 295 LYS A O 1
ATOM 2319 N N . LEU A 1 296 ? 17.068 8.365 3.084 1.00 79.44 296 LEU A N 1
ATOM 2320 C CA . LEU A 1 296 ? 16.348 7.233 2.497 1.00 79.44 296 LEU A CA 1
ATOM 2321 C C . LEU A 1 296 ? 15.426 7.687 1.358 1.00 79.44 296 LEU A C 1
ATOM 2323 O O . LEU A 1 296 ? 14.313 8.154 1.602 1.00 79.44 296 LEU A O 1
ATOM 2327 N N . VAL A 1 297 ? 15.903 7.549 0.121 1.00 84.12 297 VAL A N 1
ATOM 2328 C CA . VAL A 1 297 ? 15.140 7.826 -1.104 1.00 84.12 297 VAL A CA 1
ATOM 2329 C C . VAL A 1 297 ? 15.221 6.658 -2.072 1.00 84.12 297 VAL A C 1
ATOM 2331 O O . VAL A 1 297 ? 16.229 5.963 -2.153 1.00 84.12 297 VAL A O 1
ATOM 2334 N N . THR A 1 298 ? 14.135 6.459 -2.803 1.00 88.06 298 THR A N 1
ATOM 2335 C CA . THR A 1 298 ? 13.958 5.420 -3.808 1.00 88.06 298 THR A CA 1
ATOM 2336 C C . THR A 1 298 ? 13.958 6.051 -5.190 1.00 88.06 298 THR A C 1
ATOM 2338 O O . THR A 1 298 ? 13.126 6.909 -5.474 1.00 88.06 298 THR A O 1
ATOM 2341 N N . GLU A 1 299 ? 14.841 5.597 -6.064 1.00 88.75 299 GLU A N 1
ATOM 2342 C CA . GLU A 1 299 ? 14.906 6.036 -7.456 1.00 88.75 299 GLU A CA 1
ATOM 2343 C C . GLU A 1 299 ? 14.703 4.847 -8.389 1.00 88.75 299 GLU A C 1
ATOM 2345 O O . GLU A 1 299 ? 15.164 3.731 -8.121 1.00 88.75 299 GLU A O 1
ATOM 2350 N N . MET A 1 300 ? 14.018 5.091 -9.505 1.00 91.62 300 MET A N 1
ATOM 2351 C CA . MET A 1 300 ? 13.926 4.122 -10.591 1.00 91.62 300 MET A CA 1
ATOM 2352 C C . MET A 1 300 ? 14.877 4.535 -11.703 1.00 91.62 300 MET A C 1
ATOM 2354 O O . MET A 1 300 ? 14.927 5.684 -12.119 1.00 91.62 300 MET A O 1
ATOM 2358 N N . SER A 1 301 ? 15.638 3.572 -12.200 1.00 91.69 301 SER A N 1
ATOM 2359 C CA . SER A 1 301 ? 16.540 3.750 -13.337 1.00 91.69 301 SER A CA 1
ATOM 2360 C C . SER A 1 301 ? 16.494 2.499 -14.203 1.00 91.69 301 SER A C 1
ATOM 2362 O O . SER A 1 301 ? 15.813 1.531 -13.869 1.00 91.69 301 SER A O 1
ATOM 2364 N N . VAL A 1 302 ? 17.215 2.491 -15.317 1.00 94.25 302 VAL A N 1
ATOM 2365 C CA . VAL A 1 302 ? 17.252 1.328 -16.209 1.00 94.25 302 VAL A CA 1
ATOM 2366 C C . VAL A 1 302 ? 18.519 0.502 -16.001 1.00 94.25 302 VAL A C 1
ATOM 2368 O O . VAL A 1 302 ? 19.571 1.012 -15.595 1.00 94.25 302 VAL A O 1
ATOM 2371 N N . PHE A 1 303 ? 18.428 -0.804 -16.242 1.00 93.56 303 PHE A N 1
ATOM 2372 C CA . PHE A 1 303 ? 19.607 -1.665 -16.314 1.00 93.56 303 PHE A CA 1
ATOM 2373 C C . PHE A 1 303 ? 20.520 -1.255 -17.478 1.00 93.56 303 PHE A C 1
ATOM 2375 O O . PHE A 1 303 ? 20.088 -0.663 -18.465 1.00 93.56 303 PHE A O 1
ATOM 2382 N N . GLU A 1 304 ? 21.811 -1.566 -17.356 1.00 93.38 304 GLU A N 1
ATOM 2383 C CA . GLU A 1 304 ? 22.759 -1.336 -18.445 1.00 93.38 304 GLU A CA 1
ATOM 2384 C C . GLU A 1 304 ? 22.335 -2.134 -19.688 1.00 93.38 304 GLU A C 1
ATOM 2386 O O . GLU A 1 304 ? 21.958 -3.300 -19.584 1.00 93.38 304 GLU A O 1
ATOM 2391 N N . GLY A 1 305 ? 22.362 -1.490 -20.857 1.00 92.44 305 GLY A N 1
ATOM 2392 C CA . GLY A 1 305 ? 21.932 -2.089 -22.124 1.00 92.44 305 GLY A CA 1
ATOM 2393 C C . GLY A 1 305 ? 20.432 -1.986 -22.426 1.00 92.44 305 GLY A C 1
ATOM 2394 O O . GLY A 1 305 ? 20.031 -2.346 -23.530 1.00 92.44 305 GLY A O 1
ATOM 2395 N N . PHE A 1 306 ? 19.617 -1.465 -21.504 1.00 94.00 306 PHE A N 1
ATOM 2396 C CA . PHE A 1 306 ? 18.198 -1.193 -21.743 1.00 94.00 306 PHE A CA 1
ATOM 2397 C C . PHE A 1 306 ? 17.950 0.250 -22.213 1.00 94.00 306 PHE A C 1
ATOM 2399 O O . PHE A 1 306 ? 18.764 1.150 -21.987 1.00 94.00 306 PHE A O 1
ATOM 2406 N N . ASP A 1 307 ? 16.810 0.463 -22.876 1.00 92.19 307 ASP A N 1
ATOM 2407 C CA . ASP A 1 307 ? 16.364 1.783 -23.332 1.00 92.19 307 ASP A CA 1
ATOM 2408 C C . ASP A 1 307 ? 16.080 2.697 -22.127 1.00 92.19 307 ASP A C 1
ATOM 2410 O O . ASP A 1 307 ? 15.352 2.320 -21.210 1.00 92.19 307 ASP A O 1
ATOM 2414 N N . GLN A 1 308 ? 16.640 3.911 -22.132 1.00 90.06 308 GLN A N 1
ATOM 2415 C CA . GLN A 1 308 ? 16.419 4.912 -21.079 1.00 90.06 308 GLN A CA 1
ATOM 2416 C C . GLN A 1 308 ? 14.947 5.341 -20.976 1.00 90.06 308 GLN A C 1
ATOM 2418 O O . GLN A 1 308 ? 14.494 5.727 -19.903 1.00 90.06 308 GLN A O 1
ATOM 2423 N N . GLY A 1 309 ? 14.186 5.225 -22.065 1.00 92.50 309 GLY A N 1
ATOM 2424 C CA . GLY A 1 309 ? 12.755 5.504 -22.126 1.00 92.50 309 GLY A CA 1
ATOM 2425 C C . GLY A 1 309 ? 11.867 4.483 -21.411 1.00 92.50 309 GLY A C 1
ATOM 2426 O O . GLY A 1 309 ? 10.652 4.589 -21.527 1.00 92.50 309 GLY A O 1
ATOM 2427 N N . LEU A 1 310 ? 12.435 3.500 -20.699 1.00 95.06 310 LEU A N 1
ATOM 2428 C CA . LEU A 1 310 ? 11.683 2.573 -19.842 1.00 95.06 310 LEU A CA 1
ATOM 2429 C C . LEU A 1 310 ? 11.345 3.153 -18.465 1.00 95.06 310 LEU A C 1
ATOM 2431 O O . LEU A 1 310 ? 10.531 2.566 -17.750 1.00 95.06 310 LEU A O 1
ATOM 2435 N N . VAL A 1 311 ? 11.948 4.284 -18.091 1.00 94.81 311 VAL A N 1
ATOM 2436 C CA . VAL A 1 311 ? 11.579 5.053 -16.899 1.00 94.81 311 VAL A CA 1
ATOM 2437 C C . VAL A 1 311 ? 10.996 6.392 -17.325 1.00 94.81 311 VAL A C 1
ATOM 2439 O O . VAL A 1 311 ? 11.492 7.065 -18.227 1.00 94.81 311 VAL A O 1
ATOM 2442 N N . THR A 1 312 ? 9.924 6.796 -16.654 1.00 94.75 312 THR A N 1
ATOM 2443 C CA . THR A 1 312 ? 9.300 8.106 -16.815 1.00 94.75 312 THR A CA 1
ATOM 2444 C C . THR A 1 312 ? 9.304 8.844 -15.483 1.00 94.75 312 THR A C 1
ATOM 2446 O O . THR A 1 312 ? 8.983 8.259 -14.447 1.00 94.75 312 THR A O 1
ATOM 2449 N N . VAL A 1 313 ? 9.652 10.132 -15.535 1.00 94.75 313 VAL A N 1
ATOM 2450 C CA . VAL A 1 313 ? 9.576 11.059 -14.404 1.00 94.75 313 VAL A CA 1
ATOM 2451 C C . VAL A 1 313 ? 8.459 12.061 -14.681 1.00 94.75 313 VAL A C 1
ATOM 2453 O O . VAL A 1 313 ? 8.598 12.921 -15.549 1.00 94.75 313 VAL A O 1
ATOM 2456 N N . ASP A 1 314 ? 7.356 11.936 -13.951 1.00 95.12 314 ASP A N 1
ATOM 2457 C CA . ASP A 1 314 ? 6.201 12.827 -14.047 1.00 95.12 314 ASP A CA 1
ATOM 2458 C C . ASP A 1 314 ? 6.210 13.865 -12.910 1.00 95.12 314 ASP A C 1
ATOM 2460 O O . ASP A 1 314 ? 6.803 13.657 -11.846 1.00 95.12 314 ASP A O 1
ATOM 2464 N N . ASP A 1 315 ? 5.505 14.979 -13.112 1.00 95.00 315 ASP A N 1
ATOM 2465 C CA . ASP A 1 315 ? 5.199 15.929 -12.039 1.00 95.00 315 ASP A CA 1
ATOM 2466 C C . ASP A 1 315 ? 4.056 15.401 -11.165 1.00 95.00 315 ASP A C 1
ATOM 2468 O O . ASP A 1 315 ? 3.063 14.880 -11.678 1.00 95.00 315 ASP A O 1
ATOM 2472 N N . TRP A 1 316 ? 4.157 15.586 -9.847 1.00 95.50 316 TRP A N 1
ATOM 2473 C CA . TRP A 1 316 ? 3.137 15.154 -8.883 1.00 95.50 316 TRP A CA 1
ATOM 2474 C C . TRP A 1 316 ? 1.729 15.656 -9.241 1.00 95.50 316 TRP A C 1
ATOM 2476 O O . TRP A 1 316 ? 0.783 14.874 -9.328 1.00 95.50 316 TRP A O 1
ATOM 2486 N N . ASP A 1 317 ? 1.607 16.947 -9.551 1.00 94.62 317 ASP A N 1
ATOM 2487 C CA . ASP A 1 317 ? 0.327 17.597 -9.859 1.00 94.62 317 ASP A CA 1
ATOM 2488 C C . ASP A 1 317 ? -0.233 17.266 -11.257 1.00 94.62 317 ASP A C 1
ATOM 2490 O O . ASP A 1 317 ? -1.318 17.737 -11.618 1.00 94.62 317 ASP A O 1
ATOM 2494 N N . SER A 1 318 ? 0.471 16.451 -12.056 1.00 96.00 318 SER A N 1
ATOM 2495 C CA . SER A 1 318 ? -0.043 15.973 -13.348 1.00 96.00 318 SER A CA 1
ATOM 2496 C C . SER A 1 318 ? -1.187 14.960 -13.197 1.00 96.00 318 SER A C 1
ATOM 2498 O O . SER A 1 318 ? -1.977 14.786 -14.127 1.00 96.00 318 SER A O 1
ATOM 2500 N N . TYR A 1 319 ? -1.322 14.344 -12.018 1.00 96.81 319 TYR A N 1
ATOM 2501 C CA . TYR A 1 319 ? -2.393 13.409 -11.682 1.00 96.81 319 TYR A CA 1
ATOM 2502 C C . TYR A 1 319 ? -3.463 14.100 -10.837 1.00 96.81 319 TYR A C 1
ATOM 2504 O O . TYR A 1 319 ? -3.176 14.671 -9.785 1.00 96.81 319 TYR A O 1
ATOM 2512 N N . GLU A 1 320 ? -4.721 14.025 -11.274 1.00 96.19 320 GLU A N 1
ATOM 2513 C CA . GLU A 1 320 ? -5.839 14.687 -10.591 1.00 96.19 320 GLU A CA 1
ATOM 2514 C C . GLU A 1 320 ? -6.030 14.174 -9.158 1.00 96.19 320 GLU A C 1
ATOM 2516 O O . GLU A 1 320 ? -6.339 14.957 -8.264 1.00 96.19 320 GLU A O 1
ATOM 2521 N N . GLU A 1 321 ? -5.794 12.880 -8.915 1.00 95.50 321 GLU A N 1
ATOM 2522 C CA . GLU A 1 321 ? -5.954 12.268 -7.593 1.00 95.50 321 GLU A CA 1
ATOM 2523 C C . GLU A 1 321 ? -4.950 12.804 -6.561 1.00 95.50 321 GLU A C 1
ATOM 2525 O O . GLU A 1 321 ? -5.213 12.739 -5.362 1.00 95.50 321 GLU A O 1
ATOM 2530 N N . LEU A 1 322 ? -3.808 13.328 -7.018 1.00 97.00 322 LEU A N 1
ATOM 2531 C CA . LEU A 1 322 ? -2.689 13.762 -6.178 1.00 97.00 322 LEU A CA 1
ATOM 2532 C C . LEU A 1 322 ? -2.717 15.260 -5.854 1.00 97.00 322 LEU A C 1
ATOM 2534 O O . LEU A 1 322 ? -2.059 15.712 -4.908 1.00 97.00 322 LEU A O 1
ATOM 2538 N N . LYS A 1 323 ? -3.501 16.039 -6.604 1.00 95.44 323 LYS A N 1
ATOM 2539 C CA . LYS A 1 323 ? -3.588 17.488 -6.422 1.00 95.44 323 LYS A CA 1
ATOM 2540 C C . LYS A 1 323 ? -3.997 17.838 -4.999 1.00 95.44 323 LYS A C 1
ATOM 2542 O O . LYS A 1 323 ? -4.973 17.318 -4.453 1.00 95.44 323 LYS A O 1
ATOM 2547 N N . ARG A 1 324 ? -3.270 18.792 -4.411 1.00 94.12 324 ARG A N 1
ATOM 2548 C CA . ARG A 1 324 ? -3.504 19.313 -3.050 1.00 94.12 324 ARG A CA 1
ATOM 2549 C C . ARG A 1 324 ? -3.359 18.271 -1.936 1.00 94.12 324 ARG A C 1
ATOM 2551 O O . ARG A 1 324 ? -3.744 18.551 -0.800 1.00 94.12 324 ARG A O 1
ATOM 2558 N N . PHE A 1 325 ? -2.810 17.089 -2.227 1.00 96.56 325 PHE A N 1
ATOM 2559 C CA . PHE A 1 325 ? -2.540 16.083 -1.204 1.00 96.56 325 PHE A CA 1
ATOM 2560 C C . PHE A 1 325 ? -1.625 16.645 -0.110 1.00 96.56 325 PHE A C 1
ATOM 2562 O O . PHE A 1 325 ? -1.988 16.577 1.058 1.00 96.56 325 PHE A O 1
ATOM 2569 N N . GLU A 1 326 ? -0.499 17.271 -0.478 1.00 95.50 326 GLU A N 1
ATOM 2570 C CA . GLU A 1 326 ? 0.458 17.836 0.486 1.00 95.50 326 GLU A CA 1
ATOM 2571 C C . GLU A 1 326 ? -0.185 18.911 1.378 1.00 95.50 326 GLU A C 1
ATOM 2573 O O . GLU A 1 326 ? -0.026 18.891 2.599 1.00 95.50 326 GLU A O 1
ATOM 2578 N N . GLU A 1 327 ? -0.971 19.817 0.784 1.00 95.88 327 GLU A N 1
ATOM 2579 C CA . GLU A 1 327 ? -1.712 20.852 1.517 1.00 95.88 327 GLU A CA 1
ATOM 2580 C C . GLU A 1 327 ? -2.647 20.236 2.564 1.00 95.88 327 GLU A C 1
ATOM 2582 O O . GLU A 1 327 ? -2.635 20.636 3.731 1.00 95.88 327 GLU A O 1
ATOM 2587 N N . LYS A 1 328 ? -3.448 19.243 2.151 1.00 96.12 328 LYS A N 1
ATOM 2588 C CA . LYS A 1 328 ? -4.369 18.521 3.035 1.00 96.12 328 LYS A CA 1
ATOM 2589 C C . LYS A 1 328 ? -3.618 17.742 4.105 1.00 96.12 328 LYS A C 1
ATOM 2591 O O . LYS A 1 328 ? -4.030 17.769 5.258 1.00 96.12 328 LYS A O 1
ATOM 2596 N N . TRP A 1 329 ? -2.518 17.087 3.745 1.00 95.81 329 TRP A N 1
ATOM 2597 C CA . TRP A 1 329 ? -1.719 16.284 4.661 1.00 95.81 329 TRP A CA 1
ATOM 2598 C C . TRP A 1 329 ? -1.214 17.138 5.826 1.00 95.81 329 TRP A C 1
ATOM 2600 O O . TRP A 1 329 ? -1.469 16.797 6.980 1.00 95.81 329 TRP A O 1
ATOM 2610 N N . PHE A 1 330 ? -0.634 18.313 5.550 1.00 94.94 330 PHE A N 1
ATOM 2611 C CA . PHE A 1 330 ? -0.255 19.259 6.605 1.00 94.94 330 PHE A CA 1
ATOM 2612 C C . PHE A 1 330 ? -1.465 19.798 7.381 1.00 94.94 330 PHE A C 1
ATOM 2614 O O . PHE A 1 330 ? -1.428 19.844 8.610 1.00 94.94 330 PHE A O 1
ATOM 2621 N N . ALA A 1 331 ? -2.551 20.174 6.696 1.00 95.00 331 ALA A N 1
ATOM 2622 C CA . ALA A 1 331 ? -3.761 20.684 7.349 1.00 95.00 331 ALA A CA 1
ATOM 2623 C C . ALA A 1 331 ? -4.416 19.653 8.290 1.00 95.00 331 ALA A C 1
ATOM 2625 O O . ALA A 1 331 ? -5.049 20.023 9.277 1.00 95.00 331 ALA A O 1
ATOM 2626 N N . PHE A 1 332 ? -4.249 18.362 8.004 1.00 93.19 332 PHE A N 1
ATOM 2627 C CA . PHE A 1 332 ? -4.781 17.256 8.797 1.00 93.19 332 PHE A CA 1
ATOM 2628 C C . PHE A 1 332 ? -3.843 16.772 9.909 1.00 93.19 332 PHE A C 1
ATOM 2630 O O . PHE A 1 332 ? -4.238 15.881 10.665 1.00 93.19 332 PHE A O 1
ATOM 2637 N N . GLY A 1 333 ? -2.674 17.403 10.065 1.00 89.12 333 GLY A N 1
ATOM 2638 C CA . GLY A 1 333 ? -1.718 17.127 11.139 1.00 89.12 333 GLY A CA 1
ATOM 2639 C C . GLY A 1 333 ? -0.543 16.234 10.740 1.00 89.12 333 GLY A C 1
ATOM 2640 O O . GLY A 1 333 ? 0.145 15.726 11.622 1.00 89.12 333 GLY A O 1
ATOM 2641 N N . GLY A 1 334 ? -0.310 16.040 9.441 1.00 88.38 334 GLY A N 1
ATOM 2642 C CA . GLY A 1 334 ? 0.852 15.334 8.923 1.00 88.38 334 GLY A CA 1
ATOM 2643 C C . GLY A 1 334 ? 2.168 15.996 9.338 1.00 88.38 334 GLY A C 1
ATOM 2644 O O . GLY A 1 334 ? 2.320 17.219 9.272 1.00 88.38 334 GLY A O 1
ATOM 2645 N N . VAL A 1 335 ? 3.111 15.165 9.780 1.00 84.38 335 VAL A N 1
ATOM 2646 C CA . VAL A 1 335 ? 4.456 15.544 10.231 1.00 84.38 335 VAL A CA 1
ATOM 2647 C C . VAL A 1 335 ? 5.478 14.547 9.687 1.00 84.38 335 VAL A C 1
ATOM 2649 O O . VAL A 1 335 ? 5.166 13.358 9.570 1.00 84.38 335 VAL A O 1
ATOM 2652 N N . HIS A 1 336 ? 6.663 15.038 9.313 1.00 76.81 336 HIS A N 1
ATOM 2653 C CA . HIS A 1 336 ? 7.756 14.246 8.742 1.00 76.81 336 HIS A CA 1
ATOM 2654 C C . HIS A 1 336 ? 9.033 14.333 9.565 1.00 76.81 336 HIS A C 1
ATOM 2656 O O . HIS A 1 336 ? 9.353 15.446 10.050 1.00 76.81 336 HIS A O 1
#

Mean predicted aligned error: 5.97 Å

Foldseek 3Di:
DEQAEPVLLLLQLLQVLLCVVQLAQAEEEYEYAPPRDDPVRVVSVVVQQVQQVDDDDPDRGHGYYYDYQPPDDDDPDDDPLLRQLSCVVPDPDQWDKDARSLKHWLHHCVCVCVDPQCVVAQKAWAFDPDAQDQPQCLCVVLVHGGALAGATAPNIITHRCVRCVQLSVQLNVCSVVVVPRCVRNVHSTRSSVSSCSSVVGFHFYAQFHKKFWFDQDPVRNLDFHQWIFGHGNVNATTITNNNFPVPDDDDPPGTWKIKDFPQTGDPPPGGRRPCDPPNVCRLPQKDWDFDPPPGGTIHIAGDPPDDRNRMDMDTQVVHVSRPCVSVSSVVSSHDD

Secondary structure (DSSP, 8-state):
-B--SHHHHHHHHHHHHHHHHTT----EEEEE-TTS--HHHHHHHHHHHHTT--SSSTT----EEEEEPSS----SSS--THHHHHHHHHSS-SEEEEE-TTEEESS--GGGGTSHHHHHHSEEEEEEEEE--TTSHHHHHTTSPPPS-EEEEEEEEEEEHHHHHHHHHHHHHHHHTHHHHHHHHTTTTTHHHHHHHHTT---B--SB--EEEEEEETTEEEEEEEEEEEE-TTS-EEEEE-TTGGGS--PSPS--EEEEESS-BPPTT--TT--STTSTTTTTTEEEEEE-SSS-EEEEEEPTTS-GGGEEEEEGGGSGGGTTHHHHHHHTT---

pLDDT: mean 88.23, std 12.4, range [36.12, 98.69]

Radius of gyration: 19.56 Å; Cα contacts (8 Å, |Δi|>4): 662; chains: 1; bounding box: 52×48×53 Å

Sequence (336 aa):
MAAGDHNAVIRAKTSINFLKSYNCTLPVEIFHFSSELSGTDKAFLKDLSQLGDGEGAEGKGMKVTVRVVEGLEKGHGWKDFHIKGAAIQQTSFSEILYLDTDSYLLRDPTYLFEGPQWTETGLLLWPDYTKSHATNPIWRLLGQKCRNEYEGESGQILISRTRHQDLLWLVEYFALHHEEYYGFMGGDRDSFRAAALLLGKKWAGPGRLNAAAGVALPNDPQGGGHTMLQADPEGKWMFVHANLIKHGSFPKPLWAKIHRATNDKFAQGTTYGSIEPPNDGIGEGVKLHVFADPKLVTEMSVFEGFDQGLVTVDDWDSYEELKRFEEKWFAFGGVH

Nearest PDB structures (foldseek):
  7xjv-assembly2_B  TM=6.716E-01  e=2.453E-11  Saccharomyces cerevisiae W303
  7xjv-assembly1_A  TM=6.842E-01  e=7.858E-11  Saccharomyces cerevisiae W303
  7xjv-assembly4_D  TM=6.669E-01  e=1.542E-10  Saccharomyces cerevisiae W303
  7xjv-assembly3_C  TM=6.434E-01  e=8.882E-11  Saccharomyces cerevisiae W303
  5y7f-assembly1_A  TM=6.013E-01  e=7.176E-05  Thermomyces dupontii